Protein AF-A0A2A5M2Z2-F1 (afdb_monomer_lite)

Sequence (232 aa):
EKDISSLINLPQSSTRGNENVYYQKLNLALPNLLLEHFAKNTTNLIKLEFQGCSEQGLCYNPQTWYFDLISKKDTFEISKPYKAQKTDKKTKIESEESSIANFLATDNFFWILLSFFGYGLLLSLTPCILPMIPILSSLIIAKSNAKFSKKHSFFLSFIYVFFMSLAYAIAGVIASFLGASIQGILQKPIILILFALIFIAFAFAMFGAFRFELPLRFQTFIHKKSEKGKGV

Foldseek 3Di:
DDDCPVVWDWPQFDDDPNDTHDPDDTDTDDDVVVCVVPVVDQKDKDKDKDWDADPVGDIDDIAIWIWIWGDDDSDIDIDDIDRDDPPDPDDDPDPPVVVVVVVVVDPDPVVVVVVVVVVVVVVCPDPVNVVVVVVVVCVVVVPVPDDDDPVVVVVVVVVVVVVVVVVVVVVVVVVVVVPPCVVVVCPPPVNVVVVVVVVVVVVCVVVVVDDPPPPVVVVCVVVVVVVVVDDD

Secondary structure (DSSP, 8-state):
----GGGS-PPPPEEETTEEE--S-------HHHHHHH--SS-EEEEEEE--B-TTS-BPPPEEEEEEEEEETTEEEEPPPB------SS-----HHHHHHHHHTSS-HHHHHHHHHHHHHHHHTSTTTTTHHHHHHHHHHHTTTS---HHHHHHHHHHHHHHHHHHHHHHHHHHHHH-THHHHHHTSHHHHHHHHHHHHHHHHHHTTSS--PPPHHHHHHHHHHHHTT---

Structure (mmCIF, N/CA/C/O backbone):
data_AF-A0A2A5M2Z2-F1
#
_entry.id   AF-A0A2A5M2Z2-F1
#
loop_
_atom_site.group_PDB
_atom_site.id
_atom_site.type_symbol
_atom_site.label_atom_id
_atom_site.label_alt_id
_atom_site.label_comp_id
_atom_site.label_asym_id
_atom_site.label_entity_id
_atom_site.label_seq_id
_atom_site.pdbx_PDB_ins_code
_atom_site.Cartn_x
_atom_site.Cartn_y
_atom_site.Cartn_z
_atom_site.occupancy
_atom_site.B_iso_or_equiv
_atom_site.auth_seq_id
_atom_site.auth_comp_id
_atom_site.auth_asym_id
_atom_site.auth_atom_id
_atom_site.pdbx_PDB_model_num
ATOM 1 N N . GLU A 1 1 ? 16.572 17.134 -30.097 1.00 57.19 1 GLU A N 1
ATOM 2 C CA . GLU A 1 1 ? 16.075 15.905 -30.753 1.00 57.19 1 GLU A CA 1
ATOM 3 C C . GLU A 1 1 ? 15.478 16.303 -32.098 1.00 57.19 1 GLU A C 1
ATOM 5 O O . GLU A 1 1 ? 14.870 17.364 -32.164 1.00 57.19 1 GLU A O 1
ATOM 10 N N . LYS A 1 2 ? 15.722 15.552 -33.175 1.00 62.81 2 LYS A N 1
ATOM 11 C CA . LYS A 1 2 ? 15.041 15.782 -34.459 1.00 62.81 2 LYS A CA 1
ATOM 12 C C . LYS A 1 2 ? 13.965 14.716 -34.589 1.00 62.81 2 LYS A C 1
ATOM 14 O O . LYS A 1 2 ? 14.292 13.538 -34.490 1.00 62.81 2 LYS A O 1
ATOM 19 N N . ASP A 1 3 ? 12.717 15.135 -34.750 1.00 63.41 3 ASP A N 1
ATOM 20 C CA . ASP A 1 3 ? 11.606 14.213 -34.950 1.00 63.41 3 ASP A CA 1
ATOM 21 C C . ASP A 1 3 ? 11.617 13.713 -36.401 1.00 63.41 3 ASP A C 1
ATOM 23 O O . ASP A 1 3 ? 11.629 14.506 -37.343 1.00 63.41 3 ASP A O 1
ATOM 27 N N . ILE A 1 4 ? 11.685 12.394 -36.568 1.00 65.88 4 ILE A N 1
ATOM 28 C CA . ILE A 1 4 ? 11.753 11.702 -37.865 1.00 65.88 4 ILE A CA 1
ATOM 29 C C . ILE A 1 4 ? 10.435 10.939 -38.110 1.00 65.88 4 ILE A C 1
ATOM 31 O O . ILE A 1 4 ? 10.274 10.292 -39.138 1.00 65.88 4 ILE A O 1
ATOM 35 N N . SER A 1 5 ? 9.452 11.040 -37.204 1.00 65.56 5 SER A N 1
ATOM 36 C CA . SER A 1 5 ? 8.202 10.264 -37.249 1.00 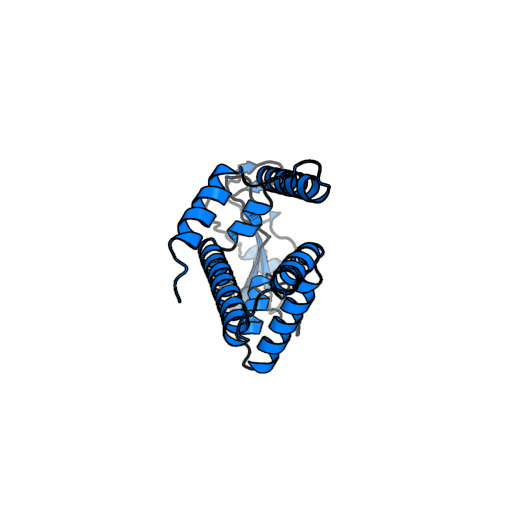65.56 5 SER A CA 1
ATOM 37 C C . SER A 1 5 ? 7.406 10.473 -38.541 1.00 65.56 5 SER A C 1
ATOM 39 O O . SER A 1 5 ? 6.786 9.540 -39.036 1.00 65.56 5 SER A O 1
ATOM 41 N N . SER A 1 6 ? 7.464 11.671 -39.132 1.00 60.53 6 SER A N 1
ATOM 42 C CA . SER A 1 6 ? 6.788 12.006 -40.395 1.00 60.53 6 SER A CA 1
ATOM 43 C C . SER A 1 6 ? 7.481 11.467 -41.652 1.00 60.53 6 SER A C 1
ATOM 45 O O . SER A 1 6 ? 6.894 11.487 -42.731 1.00 60.53 6 SER A O 1
ATOM 47 N N . LEU A 1 7 ? 8.725 10.997 -41.530 1.00 61.09 7 LEU A N 1
ATOM 48 C CA . LEU A 1 7 ? 9.554 10.503 -42.635 1.00 61.09 7 LEU A CA 1
ATOM 49 C C . LEU A 1 7 ? 9.621 8.968 -42.675 1.00 61.09 7 LEU A C 1
ATOM 51 O O . LEU A 1 7 ? 10.278 8.400 -43.548 1.00 61.09 7 LEU A O 1
ATOM 55 N N . ILE A 1 8 ? 8.965 8.295 -41.727 1.00 67.44 8 ILE A N 1
ATOM 56 C CA . ILE A 1 8 ? 8.955 6.838 -41.593 1.00 67.44 8 ILE A CA 1
ATOM 57 C C . ILE A 1 8 ? 7.606 6.305 -42.082 1.00 67.44 8 ILE A C 1
ATOM 59 O O . ILE A 1 8 ? 6.567 6.934 -41.907 1.00 67.44 8 ILE A O 1
ATOM 63 N N . ASN A 1 9 ? 7.614 5.133 -42.714 1.00 66.06 9 ASN A N 1
ATOM 64 C CA . ASN A 1 9 ? 6.387 4.467 -43.136 1.00 66.06 9 ASN A CA 1
ATOM 65 C C . ASN A 1 9 ? 5.773 3.739 -41.927 1.00 66.06 9 ASN A C 1
ATOM 67 O O . ASN A 1 9 ? 6.302 2.715 -41.488 1.00 66.06 9 ASN A O 1
ATOM 71 N N . LEU A 1 10 ? 4.708 4.302 -41.348 1.00 69.38 10 LEU A N 1
ATOM 72 C CA . LEU A 1 10 ? 3.962 3.667 -40.260 1.00 69.38 10 LEU A CA 1
ATOM 73 C C . LEU A 1 10 ? 2.860 2.746 -40.822 1.00 69.38 10 LEU A C 1
ATOM 75 O O . LEU A 1 10 ? 2.278 3.053 -41.865 1.00 69.38 10 LEU A O 1
ATOM 79 N N . PRO A 1 11 ? 2.558 1.614 -40.153 1.00 67.19 11 PRO A N 1
ATOM 80 C CA . PRO A 1 11 ? 1.490 0.706 -40.578 1.00 67.19 11 PRO A CA 1
ATOM 81 C C . PRO A 1 11 ? 0.109 1.381 -40.514 1.00 67.19 11 PRO A C 1
ATOM 83 O O . PRO A 1 11 ? -0.040 2.443 -39.928 1.00 67.19 11 PRO A O 1
ATOM 86 N N . GLN A 1 12 ? -0.926 0.766 -41.093 1.00 66.38 12 GLN A N 1
ATOM 87 C CA . GLN A 1 12 ? -2.293 1.314 -41.071 1.00 66.38 12 GLN A CA 1
ATOM 88 C C . GLN A 1 12 ? -2.756 1.586 -39.625 1.00 66.38 12 GLN A C 1
ATOM 90 O O . GLN A 1 12 ? -2.856 0.656 -38.819 1.00 66.38 12 GLN A O 1
ATOM 95 N N . SER A 1 13 ? -3.020 2.854 -39.298 1.00 69.25 13 SER A N 1
ATOM 96 C CA . SER A 1 13 ? -3.564 3.269 -38.004 1.00 69.25 13 SER A CA 1
ATOM 97 C C . SER A 1 13 ? -5.088 3.260 -38.018 1.00 69.25 13 SER A C 1
ATOM 99 O O . SER A 1 13 ? -5.724 3.587 -39.018 1.00 69.25 13 SER A O 1
ATOM 101 N N . SER A 1 14 ? -5.683 2.939 -36.874 1.00 65.81 14 SER A N 1
ATOM 102 C CA . SER A 1 14 ? -7.081 3.246 -36.585 1.00 65.81 14 SER A CA 1
ATOM 103 C C . SER A 1 14 ? -7.133 4.511 -35.736 1.00 65.81 14 SER A C 1
ATOM 105 O O . SER A 1 14 ? -6.478 4.593 -34.696 1.00 65.81 14 SER A O 1
ATOM 107 N N . THR A 1 15 ? -7.879 5.520 -36.172 1.00 64.69 15 THR A N 1
ATOM 108 C CA . THR A 1 15 ? -8.055 6.763 -35.414 1.00 64.69 15 THR A CA 1
ATOM 109 C C . THR A 1 15 ? -9.071 6.553 -34.299 1.00 64.69 15 THR A C 1
ATOM 111 O O . THR A 1 15 ? -10.246 6.294 -34.574 1.00 64.69 15 THR A O 1
ATOM 114 N N . ARG A 1 16 ? -8.649 6.704 -33.038 1.00 59.41 16 ARG A N 1
ATOM 115 C CA . ARG A 1 16 ? -9.551 6.701 -31.876 1.00 59.41 16 ARG A CA 1
ATOM 116 C C . ARG A 1 16 ? -9.409 8.034 -31.145 1.00 59.41 16 ARG A C 1
ATOM 118 O O . ARG A 1 16 ? -8.427 8.272 -30.454 1.00 59.41 16 ARG A O 1
ATOM 125 N N . GLY A 1 17 ? -10.384 8.924 -31.321 1.00 69.75 17 GLY A N 1
ATOM 126 C CA . GLY A 1 17 ? -10.277 10.303 -30.835 1.00 69.75 17 GLY A CA 1
ATOM 127 C C . GLY A 1 17 ? -9.285 11.111 -31.677 1.00 69.75 17 GLY A C 1
ATOM 128 O O . GLY A 1 17 ? -9.450 11.184 -32.890 1.00 69.75 17 GLY A O 1
ATOM 129 N N . ASN A 1 18 ? -8.269 11.699 -31.039 1.00 62.22 18 ASN A N 1
ATOM 130 C CA . ASN A 1 18 ? -7.242 12.522 -31.696 1.00 62.22 18 ASN A CA 1
ATOM 131 C C . ASN A 1 18 ? -5.906 11.777 -31.905 1.00 62.22 18 ASN A C 1
ATOM 133 O O . ASN A 1 18 ? -4.898 12.399 -32.234 1.00 62.22 18 ASN A O 1
ATOM 137 N N . GLU A 1 19 ? -5.887 10.459 -31.676 1.00 64.19 19 GLU A N 1
ATOM 138 C CA . GLU A 1 19 ? -4.677 9.635 -31.665 1.00 64.19 19 GLU A CA 1
ATOM 139 C C . GLU A 1 19 ? -4.761 8.485 -32.680 1.00 64.19 19 GLU A C 1
ATOM 141 O O . GLU A 1 19 ? -5.817 7.880 -32.899 1.00 64.19 19 GLU A O 1
ATOM 146 N N . ASN A 1 20 ? -3.616 8.179 -33.295 1.00 68.94 20 ASN A N 1
ATOM 147 C CA . ASN A 1 20 ? -3.447 7.074 -34.236 1.00 68.94 20 ASN A CA 1
ATOM 148 C C . ASN A 1 20 ? -3.039 5.809 -33.474 1.00 68.94 20 ASN A C 1
ATOM 150 O O . ASN A 1 20 ? -1.922 5.721 -32.965 1.00 68.94 20 ASN A O 1
ATOM 154 N N . VAL A 1 21 ? -3.938 4.825 -33.410 1.00 70.12 21 VAL A N 1
ATOM 155 C CA . VAL A 1 21 ? -3.716 3.555 -32.709 1.00 70.12 21 VAL A CA 1
ATOM 156 C C . VAL A 1 21 ? -3.286 2.480 -33.703 1.00 70.12 21 VAL A C 1
ATOM 158 O O . VAL A 1 21 ? -3.948 2.250 -34.716 1.00 70.12 21 VAL A O 1
ATOM 161 N N . TYR A 1 22 ? -2.187 1.790 -33.399 1.00 73.38 22 TYR A N 1
ATOM 162 C CA . TYR A 1 22 ? -1.641 0.710 -34.222 1.00 73.38 22 TYR A CA 1
ATOM 163 C C . TYR A 1 22 ? -1.830 -0.631 -33.504 1.00 73.38 22 TYR A C 1
ATOM 165 O O . TYR A 1 22 ? -1.236 -0.869 -32.456 1.00 73.38 22 TYR A O 1
ATOM 173 N N . TYR A 1 23 ? -2.655 -1.516 -34.068 1.00 67.31 23 TYR A N 1
ATOM 174 C CA . TYR A 1 23 ? -2.992 -2.815 -33.461 1.00 67.31 23 TYR A CA 1
ATOM 175 C C . TYR A 1 23 ? -2.039 -3.956 -33.847 1.00 67.31 23 TYR A C 1
ATOM 177 O O . TYR A 1 23 ? -2.033 -5.012 -33.216 1.00 67.31 23 TYR A O 1
ATOM 185 N N . GLN A 1 24 ? -1.248 -3.769 -34.905 1.00 66.25 24 GLN A N 1
ATOM 186 C CA . GLN A 1 24 ? -0.346 -4.792 -35.432 1.00 66.25 24 GLN A CA 1
ATOM 187 C C . GLN A 1 24 ? 1.078 -4.626 -34.894 1.00 66.25 24 GLN A C 1
ATOM 189 O O . GLN A 1 24 ? 1.448 -3.578 -34.367 1.00 66.25 24 GLN A O 1
ATOM 194 N N . LYS A 1 25 ? 1.898 -5.675 -35.050 1.00 64.44 25 LYS A N 1
ATOM 195 C CA . LYS A 1 25 ? 3.328 -5.623 -34.723 1.00 64.44 25 LYS A CA 1
ATOM 196 C C . LYS A 1 25 ? 3.983 -4.465 -35.480 1.00 64.44 25 LYS A C 1
ATOM 198 O O . LYS A 1 25 ? 3.933 -4.414 -36.707 1.00 64.44 25 LYS A O 1
ATOM 203 N N . LEU A 1 26 ? 4.593 -3.552 -34.732 1.00 68.12 26 LEU A N 1
ATOM 204 C CA . LEU A 1 26 ? 5.263 -2.383 -35.279 1.00 68.12 26 LEU A CA 1
ATOM 205 C C . LEU A 1 26 ? 6.608 -2.802 -35.890 1.00 68.12 26 LEU A C 1
ATOM 207 O O . LEU A 1 26 ? 7.587 -2.995 -35.173 1.00 68.12 26 LEU A O 1
ATOM 211 N N . ASN A 1 27 ? 6.643 -2.954 -37.214 1.00 66.56 27 ASN A N 1
ATOM 212 C CA . ASN A 1 27 ? 7.871 -3.154 -37.982 1.00 66.56 27 ASN A CA 1
ATOM 213 C C . ASN A 1 27 ? 8.242 -1.824 -38.646 1.00 66.56 27 ASN A C 1
ATOM 215 O O . ASN A 1 27 ? 7.611 -1.426 -39.622 1.00 66.56 27 ASN A O 1
ATOM 219 N N . LEU A 1 28 ? 9.243 -1.130 -38.108 1.00 69.94 28 LEU A N 1
ATOM 220 C CA . LEU A 1 28 ? 9.737 0.130 -38.664 1.00 69.94 28 LEU A CA 1
ATOM 221 C C . LEU A 1 28 ? 10.976 -0.157 -39.511 1.00 69.94 28 LEU A C 1
ATOM 223 O O . LEU A 1 28 ? 11.988 -0.626 -38.993 1.00 69.94 28 LEU A O 1
ATOM 227 N N . ALA A 1 29 ? 10.900 0.125 -40.810 1.00 69.00 29 ALA A N 1
ATOM 228 C CA . ALA A 1 29 ? 12.064 0.118 -41.687 1.00 69.00 29 ALA A CA 1
ATOM 229 C C . ALA A 1 29 ? 12.641 1.537 -41.747 1.00 69.00 29 ALA A C 1
ATOM 231 O O . ALA A 1 29 ? 11.929 2.470 -42.119 1.00 69.00 29 ALA A O 1
ATOM 232 N N . LEU A 1 30 ? 13.915 1.706 -41.384 1.00 72.50 30 LEU A N 1
ATOM 233 C CA . LEU A 1 30 ? 14.628 2.976 -41.530 1.00 72.50 30 LEU A CA 1
ATOM 234 C C . LEU A 1 30 ? 15.504 2.937 -42.794 1.00 72.50 30 LEU A C 1
ATOM 236 O O . LEU A 1 30 ? 16.466 2.172 -42.832 1.00 72.50 30 LEU A O 1
ATOM 240 N N . PRO A 1 31 ? 15.201 3.743 -43.828 1.00 71.44 31 PRO A N 1
ATOM 241 C CA . PRO A 1 31 ? 16.052 3.885 -45.006 1.00 71.44 31 PRO A CA 1
ATOM 242 C C . PRO A 1 31 ? 17.466 4.379 -44.666 1.00 71.44 31 PRO A C 1
ATOM 244 O O . PRO A 1 31 ? 17.625 5.381 -43.965 1.00 71.44 31 PRO A O 1
ATOM 247 N N . ASN A 1 32 ? 18.489 3.754 -45.257 1.00 67.25 32 ASN A N 1
ATOM 248 C CA . ASN A 1 32 ? 19.900 4.134 -45.075 1.00 67.25 32 ASN A CA 1
ATOM 249 C C . ASN A 1 32 ? 20.180 5.603 -45.451 1.00 67.25 32 ASN A C 1
ATOM 251 O O . ASN A 1 32 ? 20.994 6.253 -44.809 1.00 67.25 32 ASN A O 1
ATOM 255 N N . LEU A 1 33 ? 19.438 6.165 -46.412 1.00 64.25 33 LEU A N 1
ATOM 256 C CA . LEU A 1 33 ? 19.545 7.571 -46.834 1.00 64.25 33 LEU A CA 1
ATOM 257 C C . LEU A 1 33 ? 19.158 8.571 -45.725 1.00 64.25 33 LEU A C 1
ATOM 259 O O . LEU A 1 33 ? 19.740 9.651 -45.623 1.00 64.25 33 LEU A O 1
ATOM 263 N N . LEU A 1 34 ? 18.181 8.221 -44.878 1.00 68.38 34 LEU A N 1
ATOM 264 C CA . LEU A 1 34 ? 17.799 9.042 -43.721 1.00 68.38 34 LEU A CA 1
ATOM 265 C C . LEU A 1 34 ? 18.856 8.931 -42.619 1.00 68.38 34 LEU A C 1
ATOM 267 O O . LEU A 1 34 ? 19.214 9.929 -41.995 1.00 68.38 34 LEU A O 1
ATOM 271 N N . LEU A 1 35 ? 19.398 7.728 -42.424 1.00 67.94 35 LEU A N 1
ATOM 272 C CA . LEU A 1 35 ? 20.498 7.490 -41.495 1.00 67.94 35 LEU A CA 1
ATOM 273 C C . LEU A 1 35 ? 21.746 8.279 -41.913 1.00 67.94 35 LEU A C 1
ATOM 275 O O . LEU A 1 35 ? 22.311 8.966 -41.081 1.00 67.94 35 LEU A O 1
ATOM 279 N N . GLU A 1 36 ? 22.124 8.322 -43.188 1.00 66.00 36 GLU A N 1
ATOM 280 C CA . GLU A 1 36 ? 23.267 9.125 -43.655 1.00 66.00 36 GLU A CA 1
ATOM 281 C C . GLU A 1 36 ? 23.081 10.640 -43.477 1.00 66.00 36 GLU A C 1
ATOM 283 O O . GLU A 1 36 ? 24.036 11.358 -43.166 1.00 66.00 36 GLU A O 1
ATOM 288 N N . HIS A 1 37 ? 21.856 11.148 -43.646 1.00 65.12 37 HIS A N 1
ATOM 289 C CA . HIS A 1 37 ? 21.578 12.576 -43.491 1.00 65.12 37 HIS A CA 1
ATOM 290 C C . HIS A 1 37 ? 21.620 13.029 -42.023 1.00 65.12 37 HIS A C 1
ATOM 292 O O . HIS A 1 37 ? 22.068 14.141 -41.724 1.00 65.12 37 HIS A O 1
ATOM 298 N N . PHE A 1 38 ? 21.165 12.176 -41.100 1.00 64.00 38 PHE A N 1
ATOM 299 C CA . PHE A 1 38 ? 21.043 12.512 -39.679 1.00 64.00 38 PHE A CA 1
ATOM 300 C C . PHE A 1 38 ? 22.178 11.956 -38.801 1.00 64.00 38 PHE A C 1
ATOM 302 O O . PHE A 1 38 ? 22.481 12.565 -37.777 1.00 64.00 38 PHE A O 1
ATOM 309 N N . ALA A 1 39 ? 22.853 10.876 -39.206 1.00 61.41 39 ALA A N 1
ATOM 310 C CA . ALA A 1 39 ? 23.860 10.145 -38.428 1.00 61.41 39 ALA A CA 1
ATOM 311 C C . ALA A 1 39 ? 25.312 10.442 -38.865 1.00 61.41 39 ALA A C 1
ATOM 313 O O . ALA A 1 39 ? 26.133 9.539 -39.012 1.00 61.41 39 ALA A O 1
ATOM 314 N N . LYS A 1 40 ? 25.654 11.722 -39.070 1.00 56.56 40 LYS A N 1
ATOM 315 C CA . LYS A 1 40 ? 27.000 12.150 -39.510 1.00 56.56 40 LYS A CA 1
ATOM 316 C C . LYS A 1 40 ? 28.100 12.086 -38.436 1.00 56.56 40 LYS A C 1
ATOM 318 O O . LYS A 1 40 ? 29.265 12.233 -38.786 1.00 56.56 40 LYS A O 1
ATOM 323 N N . ASN A 1 41 ? 27.763 11.882 -37.159 1.00 52.19 41 ASN A N 1
ATOM 324 C CA . ASN A 1 41 ? 28.732 11.797 -36.055 1.00 52.19 41 ASN A CA 1
ATOM 325 C C . ASN A 1 41 ? 28.657 10.459 -35.310 1.00 52.19 41 ASN A C 1
ATOM 327 O O . ASN A 1 41 ? 27.629 9.795 -35.303 1.00 52.19 41 ASN A O 1
ATOM 331 N N . THR A 1 42 ? 29.773 10.077 -34.694 1.00 53.44 42 THR A N 1
ATOM 332 C CA . THR A 1 42 ? 30.173 8.717 -34.289 1.00 53.44 42 THR A CA 1
ATOM 333 C C . THR A 1 42 ? 29.334 8.013 -33.216 1.00 53.44 42 THR A C 1
ATOM 335 O O . THR A 1 42 ? 29.586 6.839 -32.961 1.00 53.44 42 THR A O 1
ATOM 338 N N . THR A 1 43 ? 28.319 8.649 -32.627 1.00 52.59 43 THR A N 1
ATOM 339 C CA . THR A 1 43 ? 27.384 8.009 -31.684 1.00 52.59 43 THR A CA 1
ATOM 340 C C . THR A 1 43 ? 25.999 8.653 -31.782 1.00 52.59 43 THR A C 1
ATOM 342 O O . THR A 1 43 ? 25.779 9.754 -31.281 1.00 52.59 43 THR A O 1
ATOM 345 N N . ASN A 1 44 ? 25.041 7.984 -32.432 1.00 66.62 44 ASN A N 1
ATOM 346 C CA . ASN A 1 44 ? 23.664 8.484 -32.517 1.00 66.62 44 ASN A CA 1
ATOM 347 C C . ASN A 1 44 ? 22.713 7.577 -31.743 1.00 66.62 44 ASN A C 1
ATOM 349 O O . ASN A 1 44 ? 22.692 6.363 -31.937 1.00 66.62 44 ASN A O 1
ATOM 353 N N . LEU A 1 45 ? 21.926 8.204 -30.872 1.00 71.88 45 LEU A N 1
ATOM 354 C CA . LEU A 1 45 ? 20.904 7.574 -30.048 1.00 71.88 45 LEU A CA 1
ATOM 355 C C . LEU A 1 45 ? 19.549 7.751 -30.734 1.00 71.88 45 LEU A C 1
ATOM 357 O O . LEU A 1 45 ? 19.097 8.880 -30.932 1.00 71.88 45 LEU A O 1
ATOM 361 N N . ILE A 1 46 ? 18.888 6.647 -31.077 1.00 77.88 46 ILE A N 1
ATOM 362 C CA . ILE A 1 46 ? 17.482 6.659 -31.483 1.00 77.88 46 ILE A CA 1
ATOM 363 C C . ILE A 1 46 ? 16.638 6.539 -30.222 1.00 77.88 46 ILE A C 1
ATOM 365 O O . ILE A 1 46 ? 16.773 5.580 -29.464 1.00 77.88 46 ILE A O 1
ATOM 369 N N . LYS A 1 47 ? 15.735 7.497 -30.027 1.00 81.12 47 LYS A N 1
ATOM 370 C CA . LYS A 1 47 ? 14.743 7.494 -28.955 1.00 81.12 47 LYS A CA 1
ATOM 371 C C . LYS A 1 47 ? 13.376 7.152 -29.545 1.00 81.12 47 LYS A C 1
ATOM 373 O O . LYS A 1 47 ? 12.901 7.852 -30.432 1.00 81.12 47 LYS A O 1
ATOM 378 N N . LEU A 1 48 ? 12.758 6.088 -29.047 1.00 81.50 48 LEU A N 1
ATOM 379 C CA . LEU A 1 48 ? 11.417 5.645 -29.416 1.00 81.50 48 LEU A CA 1
ATOM 380 C C . LEU A 1 48 ? 10.481 5.862 -28.228 1.00 81.50 48 LEU A C 1
ATOM 382 O O . LEU A 1 48 ? 10.609 5.178 -27.213 1.00 81.50 48 LEU A O 1
ATOM 386 N N . GLU A 1 49 ? 9.547 6.801 -28.348 1.00 81.62 49 GLU A N 1
ATOM 387 C CA . GLU A 1 49 ? 8.483 7.005 -27.363 1.00 81.62 49 GLU A CA 1
ATOM 388 C C . GLU A 1 49 ? 7.186 6.371 -27.868 1.00 81.62 49 GLU A C 1
ATOM 390 O O . GLU A 1 49 ? 6.786 6.589 -29.010 1.00 81.62 49 GLU A O 1
ATOM 395 N N . PHE A 1 50 ? 6.533 5.562 -27.036 1.00 80.88 50 PHE A N 1
ATOM 396 C CA . PHE A 1 50 ? 5.270 4.917 -27.386 1.00 80.88 50 PHE A CA 1
ATOM 397 C C . PHE A 1 50 ? 4.345 4.810 -26.175 1.00 80.88 50 PHE A C 1
ATOM 399 O O . PHE A 1 50 ? 4.789 4.728 -25.027 1.00 80.88 50 PHE A O 1
ATOM 406 N N . GLN A 1 51 ? 3.041 4.771 -26.435 1.00 80.38 51 GLN A N 1
ATOM 407 C CA . GLN A 1 51 ? 2.012 4.609 -25.417 1.00 80.38 51 GLN A CA 1
ATOM 408 C C . GLN A 1 51 ? 1.134 3.408 -25.764 1.00 80.38 51 GLN A C 1
ATOM 410 O O . GLN A 1 51 ? 0.649 3.280 -26.885 1.00 80.38 51 GLN A O 1
ATOM 415 N N . GLY A 1 52 ? 0.956 2.500 -24.804 1.00 79.56 52 GLY A N 1
ATOM 416 C CA . GLY A 1 52 ? 0.011 1.395 -24.942 1.00 79.56 52 GLY A CA 1
ATOM 417 C C . GLY A 1 52 ? -1.377 1.834 -24.491 1.00 79.56 52 GLY A C 1
ATOM 418 O O . GLY A 1 52 ? -1.506 2.403 -23.408 1.00 79.56 52 GLY A O 1
ATOM 419 N N . CYS A 1 53 ? -2.409 1.526 -25.272 1.00 77.25 53 CYS A N 1
ATOM 420 C CA . CYS A 1 53 ? -3.801 1.724 -24.879 1.00 77.25 53 CYS A CA 1
ATOM 421 C C . CYS A 1 53 ? -4.559 0.395 -24.922 1.00 77.25 53 CYS A C 1
ATOM 423 O O . CYS A 1 53 ? -4.452 -0.368 -25.877 1.00 77.25 53 CYS A O 1
ATOM 425 N N . SER A 1 54 ? -5.310 0.111 -23.860 1.00 75.25 54 SER A N 1
ATOM 426 C CA . SER A 1 54 ? -6.233 -1.019 -23.776 1.00 75.25 54 SER A CA 1
ATOM 427 C C . SER A 1 54 ? -7.537 -0.697 -24.507 1.00 75.25 54 SER A C 1
ATOM 429 O O . SER A 1 54 ? -8.028 0.434 -24.457 1.00 75.25 54 SER A O 1
ATOM 431 N N . GLU A 1 55 ? -8.157 -1.712 -25.115 1.00 67.25 55 GLU A N 1
ATOM 432 C CA . GLU A 1 55 ? -9.449 -1.589 -25.809 1.00 67.25 55 GLU A CA 1
ATOM 433 C C . GLU A 1 55 ? -10.562 -1.026 -24.913 1.00 67.25 55 GLU A C 1
ATOM 435 O O . GLU A 1 55 ? -11.474 -0.350 -25.400 1.00 67.25 55 GLU A O 1
ATOM 440 N N . GLN A 1 56 ? -10.435 -1.236 -23.597 1.00 69.31 56 GLN A N 1
ATOM 441 C CA . GLN A 1 56 ? -11.346 -0.761 -22.550 1.00 69.31 56 GLN A CA 1
ATOM 442 C C . GLN A 1 56 ? -11.194 0.739 -22.216 1.00 69.31 56 GLN A C 1
ATOM 444 O O . GLN A 1 56 ? -11.813 1.216 -21.269 1.00 69.31 56 GLN A O 1
ATOM 449 N N . GLY A 1 57 ? -10.387 1.491 -22.976 1.00 68.81 57 GLY A N 1
ATOM 450 C CA . GLY A 1 57 ? -10.237 2.945 -22.829 1.00 68.81 57 GLY A CA 1
ATOM 451 C C . GLY A 1 57 ? -9.220 3.379 -21.771 1.00 68.81 57 GLY A C 1
ATOM 452 O O . GLY A 1 57 ? -9.246 4.520 -21.323 1.00 68.81 57 GLY A O 1
ATOM 453 N N . LEU A 1 58 ? -8.329 2.475 -21.358 1.00 73.88 58 LEU A N 1
ATOM 454 C CA . LEU A 1 58 ? -7.245 2.762 -20.419 1.00 73.88 58 LEU A CA 1
ATOM 455 C C . LEU A 1 58 ? -5.928 2.873 -21.186 1.00 73.88 58 LEU A C 1
ATOM 457 O O . LEU A 1 58 ? -5.434 1.866 -21.692 1.00 73.88 58 LEU A O 1
ATOM 461 N N . CYS A 1 59 ? -5.348 4.069 -21.254 1.00 76.94 59 CYS A N 1
ATOM 462 C CA . CYS A 1 59 ? -3.993 4.259 -21.764 1.00 76.94 59 CYS A CA 1
ATOM 463 C C . CYS A 1 59 ? -2.979 4.225 -20.617 1.00 76.94 59 CYS A C 1
ATOM 465 O O . CYS A 1 59 ? -3.177 4.833 -19.566 1.00 76.94 59 CYS A O 1
ATOM 467 N N . TYR A 1 60 ? -1.897 3.478 -20.816 1.00 77.44 60 TYR A N 1
ATOM 468 C CA . TYR A 1 60 ? -0.801 3.351 -19.863 1.00 77.44 60 TYR A CA 1
ATOM 469 C C . TYR A 1 60 ? 0.134 4.563 -19.945 1.00 77.44 60 TYR A C 1
ATOM 471 O O . TYR A 1 60 ? 0.065 5.362 -20.878 1.00 77.44 60 TYR A O 1
ATOM 479 N N . ASN A 1 61 ? 1.034 4.695 -18.971 1.00 79.44 61 ASN A N 1
ATOM 480 C CA . ASN A 1 61 ? 2.034 5.757 -18.974 1.00 79.44 61 ASN A CA 1
ATOM 481 C C . ASN A 1 61 ? 3.026 5.570 -20.145 1.00 79.44 61 ASN A C 1
ATOM 483 O O . ASN A 1 61 ? 3.484 4.435 -20.353 1.00 79.44 61 ASN A O 1
ATOM 487 N N . PRO A 1 62 ? 3.390 6.639 -20.880 1.00 80.12 62 PRO A N 1
ATOM 488 C CA . PRO A 1 62 ? 4.293 6.554 -22.025 1.00 80.12 62 PRO A CA 1
ATOM 489 C C . PRO A 1 62 ? 5.626 5.899 -21.649 1.00 80.12 62 PRO A C 1
ATOM 491 O O . PRO A 1 62 ? 6.154 6.082 -20.548 1.00 80.12 62 PRO A O 1
ATOM 494 N N . GLN A 1 63 ? 6.148 5.092 -22.568 1.00 80.06 63 GLN A N 1
ATOM 495 C CA . GLN A 1 63 ? 7.400 4.357 -22.434 1.00 80.06 63 GLN A CA 1
ATOM 496 C C . GLN A 1 63 ? 8.414 4.891 -23.440 1.00 80.06 63 GLN A C 1
ATOM 498 O O . GLN A 1 63 ? 8.066 5.174 -24.582 1.00 80.06 63 GLN A O 1
ATOM 503 N N . THR A 1 64 ? 9.676 4.988 -23.023 1.00 82.62 64 THR A N 1
ATOM 504 C CA . THR A 1 64 ? 10.777 5.460 -23.868 1.00 82.62 64 THR A CA 1
ATOM 505 C C . THR A 1 64 ? 11.859 4.390 -23.977 1.00 82.62 64 THR A C 1
ATOM 507 O O . THR A 1 64 ? 12.369 3.889 -22.970 1.00 82.62 64 THR A O 1
ATOM 510 N N . TRP A 1 65 ? 12.182 3.985 -25.202 1.00 83.25 65 TRP A N 1
ATOM 511 C CA . TRP A 1 65 ? 13.246 3.030 -25.514 1.00 83.25 65 TRP A CA 1
ATOM 512 C C . TRP A 1 65 ? 14.363 3.723 -26.280 1.00 83.25 65 TRP A C 1
ATOM 514 O O . TRP A 1 65 ? 14.115 4.628 -27.074 1.00 83.25 65 TRP A O 1
ATOM 524 N N . TYR A 1 66 ? 15.590 3.284 -26.034 1.00 82.50 66 TYR A N 1
ATOM 525 C CA . TYR A 1 66 ? 16.793 3.807 -26.659 1.00 82.50 66 TYR A CA 1
ATOM 526 C C . TYR A 1 66 ? 17.459 2.704 -27.475 1.00 82.50 66 TYR A C 1
ATOM 528 O O . TYR A 1 66 ? 17.489 1.542 -27.057 1.00 82.50 66 TYR A O 1
ATOM 536 N N . PHE A 1 67 ? 17.981 3.084 -28.636 1.00 82.88 67 PHE A N 1
ATOM 537 C CA . PHE A 1 67 ? 18.778 2.228 -29.502 1.00 82.88 67 PHE A CA 1
ATOM 538 C C . PHE A 1 67 ? 20.040 2.980 -29.908 1.00 82.88 67 PHE A C 1
ATOM 540 O O . PHE A 1 67 ? 19.972 4.154 -30.281 1.00 82.88 67 PHE A O 1
ATOM 547 N N . ASP A 1 68 ? 21.174 2.294 -29.876 1.00 81.00 68 ASP A N 1
ATOM 548 C CA . ASP A 1 68 ? 22.434 2.842 -30.360 1.00 81.00 68 ASP A CA 1
ATOM 549 C C . ASP A 1 68 ? 22.605 2.493 -31.833 1.00 81.00 68 ASP A C 1
ATOM 551 O O . ASP A 1 68 ? 22.410 1.344 -32.244 1.00 81.00 68 ASP A O 1
ATOM 555 N N . LEU A 1 69 ? 22.994 3.492 -32.622 1.00 76.69 69 LEU A N 1
ATOM 556 C CA . LEU A 1 69 ? 23.395 3.320 -34.010 1.00 76.69 69 LEU A CA 1
ATOM 557 C C . LEU A 1 69 ? 24.910 3.186 -34.102 1.00 76.69 69 LEU A C 1
ATOM 559 O O . LEU A 1 69 ? 25.645 4.131 -33.804 1.00 76.69 69 LEU A O 1
ATOM 563 N N . ILE A 1 70 ? 25.367 2.030 -34.577 1.00 72.94 70 ILE A N 1
ATOM 564 C CA . ILE A 1 70 ? 26.778 1.758 -34.842 1.00 72.94 70 ILE A CA 1
ATOM 565 C C . ILE A 1 70 ? 26.968 1.765 -36.360 1.00 72.94 70 ILE A C 1
ATOM 567 O O . ILE A 1 70 ? 26.424 0.925 -37.074 1.00 72.94 70 ILE A O 1
ATOM 571 N N . SER A 1 71 ? 27.733 2.732 -36.868 1.00 68.56 71 SER A N 1
ATOM 572 C CA . SER A 1 71 ? 28.084 2.790 -38.291 1.00 68.56 71 SER A CA 1
ATOM 573 C C . SER A 1 71 ? 29.349 1.974 -38.550 1.00 68.56 71 SER A C 1
ATOM 575 O O . SER A 1 71 ? 30.395 2.225 -37.945 1.00 68.56 71 SER A O 1
ATOM 577 N N . LYS A 1 72 ? 29.270 0.995 -39.456 1.00 63.41 72 LYS A N 1
ATOM 578 C CA . LYS A 1 72 ? 30.400 0.156 -39.865 1.00 63.41 72 LYS A CA 1
ATOM 579 C C . LYS A 1 72 ? 30.401 0.040 -41.389 1.00 63.41 72 LYS A C 1
ATOM 581 O O . LYS A 1 72 ? 29.566 -0.664 -41.941 1.00 63.41 72 LYS A O 1
ATOM 586 N N . LYS A 1 73 ? 31.329 0.752 -42.052 1.00 57.47 73 LYS A N 1
ATOM 587 C CA . LYS A 1 73 ? 31.603 0.733 -43.512 1.00 57.47 73 LYS A CA 1
ATOM 588 C C . LYS A 1 73 ? 30.366 0.398 -44.371 1.00 57.47 73 LYS A C 1
ATOM 590 O O . LYS A 1 73 ? 30.172 -0.760 -44.725 1.00 57.47 73 LYS A O 1
ATOM 595 N N . ASP A 1 74 ? 29.570 1.418 -44.695 1.00 62.97 74 ASP A N 1
ATOM 596 C CA . ASP A 1 74 ? 28.373 1.346 -45.564 1.00 62.97 74 ASP A CA 1
ATOM 597 C C . ASP A 1 74 ? 27.163 0.570 -45.008 1.00 62.97 74 ASP A C 1
ATOM 599 O O . ASP A 1 74 ? 26.114 0.490 -45.646 1.00 62.97 74 ASP A O 1
ATOM 603 N N . THR A 1 75 ? 27.265 0.038 -43.786 1.00 63.88 75 THR A N 1
ATOM 604 C CA . THR A 1 75 ? 26.159 -0.629 -43.087 1.00 63.88 75 THR A CA 1
ATOM 605 C C . THR A 1 75 ? 25.932 -0.016 -41.703 1.00 63.88 75 THR A C 1
ATOM 607 O O . THR A 1 75 ? 26.879 0.335 -40.993 1.00 63.88 75 THR A O 1
ATOM 610 N N . PHE A 1 76 ? 24.663 0.154 -41.326 1.00 69.81 76 PHE A N 1
ATOM 611 C CA . PHE A 1 76 ? 24.251 0.630 -40.004 1.00 69.81 76 PHE A CA 1
ATOM 612 C C . PHE A 1 76 ? 23.694 -0.550 -39.204 1.00 69.81 76 PHE A C 1
ATOM 614 O O . PHE A 1 76 ? 22.732 -1.186 -39.630 1.00 69.81 76 PHE A O 1
ATOM 621 N N . GLU A 1 77 ? 24.287 -0.836 -38.047 1.00 71.19 77 GLU A N 1
ATOM 622 C CA . GLU A 1 77 ? 23.786 -1.838 -37.103 1.00 71.19 77 GLU A CA 1
ATOM 623 C C . GLU A 1 77 ? 23.076 -1.137 -35.935 1.00 71.19 77 GLU A C 1
ATOM 625 O O . GLU A 1 77 ? 23.575 -0.150 -35.388 1.00 71.19 77 GLU A O 1
ATOM 630 N N . ILE A 1 78 ? 21.899 -1.647 -35.562 1.00 75.25 78 ILE A N 1
ATOM 631 C CA . ILE A 1 78 ? 21.080 -1.137 -34.452 1.00 75.25 78 ILE A CA 1
ATOM 632 C C . ILE A 1 78 ? 21.255 -2.077 -33.254 1.00 75.25 78 ILE A C 1
ATOM 634 O O . ILE A 1 78 ? 21.091 -3.293 -33.389 1.00 75.25 78 ILE A O 1
ATOM 638 N N . SER A 1 79 ? 21.581 -1.533 -32.079 1.00 75.69 79 SER A 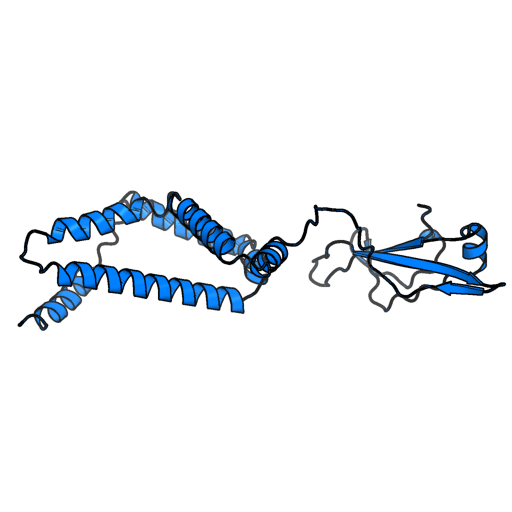N 1
ATOM 639 C CA . SER A 1 79 ? 21.707 -2.321 -30.845 1.00 75.69 79 SER A CA 1
ATOM 640 C C . SER A 1 79 ? 20.346 -2.808 -30.311 1.00 75.69 79 SER A C 1
ATOM 642 O O . SER A 1 79 ? 19.278 -2.373 -30.746 1.00 75.69 79 SER A O 1
ATOM 644 N N . LYS A 1 80 ? 20.356 -3.758 -29.362 1.00 76.50 80 LYS A N 1
ATOM 645 C CA . LYS A 1 80 ? 19.123 -4.214 -28.692 1.00 76.50 80 LYS A CA 1
ATOM 646 C C . LYS A 1 80 ? 18.478 -3.045 -27.928 1.00 76.50 80 LYS A C 1
ATOM 648 O O . LYS A 1 80 ? 19.215 -2.283 -27.304 1.00 76.50 80 LYS A O 1
ATOM 653 N N . PRO A 1 81 ? 17.134 -2.938 -27.903 1.00 77.88 81 PRO A N 1
ATOM 654 C CA . PRO A 1 81 ? 16.457 -1.879 -27.162 1.00 77.88 81 PRO A CA 1
ATOM 655 C C . PRO A 1 81 ? 16.848 -1.926 -25.689 1.00 77.88 81 PRO A C 1
ATOM 657 O O . PRO A 1 81 ? 16.732 -2.973 -25.046 1.00 77.88 81 PRO A O 1
ATOM 660 N N . TYR A 1 82 ? 17.238 -0.781 -25.139 1.00 77.62 82 TYR A N 1
ATOM 661 C CA . TYR A 1 82 ? 17.419 -0.616 -23.703 1.00 77.62 82 TYR A CA 1
ATOM 662 C C . TYR A 1 82 ? 16.590 0.568 -23.200 1.00 77.62 82 TYR A C 1
ATOM 664 O O . TYR A 1 82 ? 16.353 1.551 -23.901 1.00 77.62 82 TYR A O 1
ATOM 672 N N . LYS A 1 83 ? 16.102 0.477 -21.962 1.00 72.44 83 LYS A N 1
ATOM 673 C CA . LYS A 1 83 ? 15.551 1.645 -21.265 1.00 72.44 83 LYS A CA 1
ATOM 674 C C . LYS A 1 83 ? 16.734 2.400 -20.676 1.00 72.44 83 LYS A C 1
ATOM 676 O O . LYS A 1 83 ? 17.552 1.767 -20.009 1.00 72.44 83 LYS A O 1
ATOM 681 N N . ALA A 1 84 ? 16.843 3.711 -20.904 1.00 58.22 84 ALA A N 1
ATOM 682 C CA . ALA A 1 84 ? 17.926 4.493 -20.318 1.00 58.22 84 ALA A CA 1
ATOM 683 C C . ALA A 1 84 ? 17.882 4.360 -18.792 1.00 58.22 84 ALA A C 1
ATOM 685 O O . ALA A 1 84 ? 17.007 4.911 -18.122 1.00 58.22 84 ALA A O 1
ATOM 686 N N . GLN A 1 85 ? 18.833 3.613 -18.236 1.00 48.31 85 GLN A N 1
ATOM 687 C CA . GLN A 1 85 ? 19.150 3.697 -16.824 1.00 48.31 85 GLN A CA 1
ATOM 688 C C . GLN A 1 85 ? 19.919 5.000 -16.649 1.00 48.31 85 GLN A C 1
ATOM 690 O O . GLN A 1 85 ? 21.094 5.092 -16.994 1.00 48.31 85 GLN A O 1
ATOM 695 N N . LYS A 1 86 ? 19.238 6.035 -16.148 1.00 38.22 86 LYS A N 1
ATOM 696 C CA . LYS A 1 86 ? 19.938 7.178 -15.570 1.00 38.22 86 LYS A CA 1
ATOM 697 C C . LYS A 1 86 ? 20.800 6.647 -14.429 1.00 38.22 86 LYS A C 1
ATOM 699 O O . LYS A 1 86 ? 20.277 6.297 -13.372 1.00 38.22 86 LYS A O 1
ATOM 704 N N . THR A 1 87 ? 22.110 6.605 -14.636 1.00 40.97 87 THR A N 1
ATOM 705 C CA . THR A 1 87 ? 23.082 6.583 -13.544 1.00 40.97 87 THR A CA 1
ATOM 706 C C . THR A 1 87 ? 23.080 7.971 -12.910 1.00 40.97 87 THR A C 1
ATOM 708 O O . THR A 1 87 ? 24.003 8.749 -13.091 1.00 40.97 87 THR A O 1
ATOM 711 N N . ASP A 1 88 ? 22.002 8.292 -12.198 1.00 31.88 88 ASP A N 1
ATOM 712 C CA . ASP A 1 88 ? 21.903 9.468 -11.347 1.00 31.88 88 ASP A CA 1
ATOM 713 C C . ASP A 1 88 ? 21.466 9.012 -9.957 1.00 31.88 88 ASP A C 1
ATOM 715 O O . ASP A 1 88 ? 20.423 8.381 -9.760 1.00 31.88 88 ASP A O 1
ATOM 719 N N . LYS A 1 89 ? 22.312 9.337 -8.977 1.00 41.38 89 LYS A N 1
ATOM 720 C CA . LYS A 1 89 ? 21.993 9.345 -7.550 1.00 41.38 89 LYS A CA 1
ATOM 721 C C . LYS A 1 89 ? 20.575 9.886 -7.333 1.00 41.38 89 LYS A C 1
ATOM 723 O O . LYS A 1 89 ? 20.296 11.015 -7.709 1.00 41.38 89 LYS A O 1
ATOM 728 N N . LYS A 1 90 ? 19.749 9.089 -6.642 1.00 42.75 90 LYS A N 1
ATOM 729 C CA . LYS A 1 90 ? 18.504 9.466 -5.948 1.00 42.75 90 LYS A CA 1
ATOM 730 C C . LYS A 1 90 ? 17.639 10.494 -6.688 1.00 42.75 90 LYS A C 1
ATOM 732 O O . LYS A 1 90 ? 17.781 11.688 -6.468 1.00 42.75 90 LYS A O 1
ATOM 737 N N . THR A 1 91 ? 16.667 10.014 -7.456 1.00 38.00 91 THR A N 1
ATOM 738 C CA . THR A 1 91 ? 15.225 10.301 -7.281 1.00 38.00 91 THR A CA 1
ATOM 739 C C . THR A 1 91 ? 14.504 9.511 -8.370 1.00 38.00 91 THR A C 1
ATOM 741 O O . THR A 1 91 ? 14.291 9.979 -9.485 1.00 38.00 91 THR A O 1
ATOM 744 N N . LYS A 1 92 ? 14.208 8.248 -8.063 1.00 36.41 92 LYS A N 1
ATOM 745 C CA . LYS A 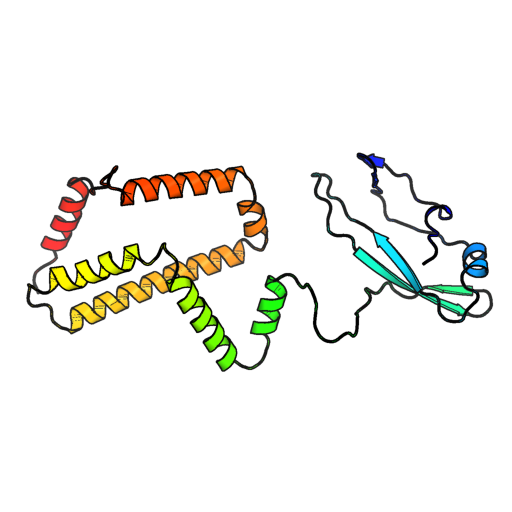1 92 ? 13.341 7.395 -8.870 1.00 36.41 92 LYS A CA 1
ATOM 746 C C . LYS A 1 92 ? 11.937 7.647 -8.331 1.00 36.41 92 LYS A C 1
ATOM 748 O O . LYS A 1 92 ? 11.682 7.337 -7.171 1.00 36.41 92 LYS A O 1
ATOM 753 N N . ILE A 1 93 ? 11.045 8.219 -9.138 1.00 48.66 93 ILE A N 1
ATOM 754 C CA . ILE A 1 93 ? 9.609 8.020 -8.914 1.00 48.66 93 ILE A CA 1
ATOM 755 C C . ILE A 1 93 ? 9.344 6.568 -9.321 1.00 48.66 93 ILE A C 1
ATOM 757 O O . ILE A 1 93 ? 8.977 6.250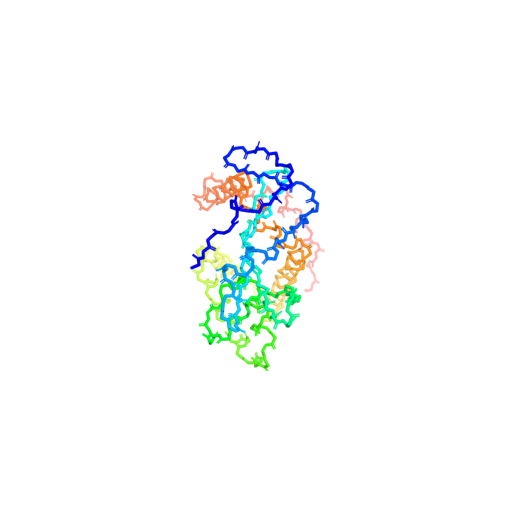 -10.447 1.00 48.66 93 ILE A O 1
ATOM 761 N N . GLU A 1 94 ? 9.735 5.674 -8.418 1.00 42.81 94 GLU A N 1
ATOM 762 C CA . GLU A 1 94 ? 9.298 4.292 -8.354 1.00 42.81 94 GLU A CA 1
ATOM 763 C C . GLU A 1 94 ? 7.896 4.313 -7.751 1.00 42.81 94 GLU A C 1
ATOM 765 O O . GLU A 1 94 ? 7.624 5.116 -6.858 1.00 42.81 94 GLU A O 1
ATOM 770 N N . SER A 1 95 ? 7.012 3.434 -8.220 1.00 51.66 95 SER A N 1
ATOM 771 C CA . SER A 1 95 ? 5.787 3.080 -7.499 1.00 51.66 95 SER A CA 1
ATOM 772 C C . SER A 1 95 ? 6.083 2.978 -5.999 1.00 51.66 95 SER A C 1
ATOM 774 O O . SER A 1 95 ? 7.064 2.336 -5.611 1.00 51.66 95 SER A O 1
ATOM 776 N N . GLU A 1 96 ? 5.275 3.619 -5.152 1.00 56.88 96 GLU A N 1
ATOM 777 C CA . GLU A 1 96 ? 5.514 3.653 -3.699 1.00 56.88 96 GLU A CA 1
ATOM 778 C C . GLU A 1 96 ? 5.703 2.234 -3.129 1.00 56.88 96 GLU A C 1
ATOM 780 O O . GLU A 1 96 ? 6.577 2.001 -2.297 1.00 56.88 96 GLU A O 1
ATOM 785 N N . GLU A 1 97 ? 5.004 1.254 -3.709 1.00 60.09 97 GLU A N 1
ATOM 786 C CA . GLU A 1 97 ? 5.122 -0.182 -3.427 1.00 60.09 97 GLU A CA 1
ATOM 787 C C . GLU A 1 97 ? 6.534 -0.752 -3.657 1.00 60.09 97 GLU A C 1
ATOM 789 O O . GLU A 1 97 ? 7.047 -1.502 -2.827 1.00 60.09 97 GLU A O 1
ATOM 794 N N . SER A 1 98 ? 7.209 -0.372 -4.746 1.00 58.34 98 SER A N 1
ATOM 795 C CA . SER A 1 98 ? 8.584 -0.818 -5.034 1.00 58.34 98 SER A CA 1
ATOM 796 C C . SER A 1 98 ? 9.629 -0.154 -4.136 1.00 58.34 98 SER A C 1
ATOM 798 O O . SER A 1 98 ? 10.634 -0.777 -3.804 1.00 58.34 98 SER A O 1
ATOM 800 N N . SER A 1 99 ? 9.372 1.077 -3.683 1.00 63.09 99 SER A N 1
ATOM 801 C CA . SER A 1 99 ? 10.233 1.747 -2.704 1.00 63.09 99 SER A CA 1
ATOM 802 C C . SER A 1 99 ? 10.166 1.023 -1.358 1.00 63.09 99 SER A C 1
ATOM 804 O O . SER A 1 99 ? 11.200 0.698 -0.777 1.00 63.09 99 SER A O 1
ATOM 806 N N . ILE A 1 100 ? 8.960 0.651 -0.913 1.00 65.62 100 ILE A N 1
ATOM 807 C CA . ILE A 1 100 ? 8.744 -0.115 0.323 1.00 65.62 100 ILE A CA 1
ATOM 808 C C . ILE A 1 100 ? 9.419 -1.493 0.237 1.00 65.62 100 ILE A C 1
ATOM 810 O O . ILE A 1 100 ? 10.112 -1.888 1.174 1.00 65.62 100 ILE A O 1
ATOM 814 N N . ALA A 1 101 ? 9.304 -2.191 -0.900 1.00 68.50 101 ALA A N 1
ATOM 815 C CA . ALA A 1 101 ? 9.980 -3.472 -1.126 1.00 68.50 101 ALA A CA 1
ATOM 816 C C . ALA A 1 101 ? 11.517 -3.356 -1.070 1.00 68.50 101 ALA A C 1
ATOM 818 O O . ALA A 1 101 ? 12.174 -4.205 -0.469 1.00 68.50 101 ALA A O 1
ATOM 819 N N . ASN A 1 102 ? 12.094 -2.281 -1.619 1.00 68.25 102 ASN A N 1
ATOM 820 C CA . ASN A 1 102 ? 13.533 -2.005 -1.540 1.00 68.25 102 ASN A CA 1
ATOM 821 C C . ASN A 1 102 ? 13.986 -1.617 -0.114 1.00 68.25 102 ASN A C 1
ATOM 823 O O . ASN A 1 102 ? 15.077 -1.998 0.313 1.00 68.25 102 ASN A O 1
ATOM 827 N N . PHE A 1 103 ? 13.145 -0.913 0.653 1.00 68.06 103 PHE A N 1
ATOM 828 C CA . PHE A 1 103 ? 13.390 -0.622 2.073 1.00 68.06 103 PHE A CA 1
ATOM 829 C C . PHE A 1 103 ? 13.344 -1.887 2.945 1.00 68.06 103 PHE A C 1
ATOM 831 O O . PHE A 1 103 ? 14.157 -2.021 3.856 1.00 68.06 103 PHE A O 1
ATOM 838 N N . LEU A 1 104 ? 12.445 -2.828 2.643 1.00 67.56 104 LEU A N 1
ATOM 839 C CA . LEU A 1 104 ? 12.366 -4.146 3.290 1.00 67.56 104 LEU A CA 1
ATOM 840 C C . LEU A 1 104 ? 13.536 -5.067 2.907 1.00 67.56 104 LEU A C 1
ATOM 842 O O . LEU A 1 104 ? 13.934 -5.904 3.710 1.00 67.56 104 LEU A O 1
ATOM 846 N N . ALA A 1 105 ? 14.094 -4.907 1.703 1.00 66.44 105 ALA A N 1
ATOM 847 C CA . ALA A 1 105 ? 15.252 -5.660 1.217 1.00 66.44 105 ALA A CA 1
ATOM 848 C C . ALA A 1 105 ? 16.608 -5.116 1.717 1.00 66.44 105 ALA A C 1
ATOM 850 O O . ALA A 1 105 ? 17.648 -5.698 1.416 1.00 66.44 105 ALA A O 1
ATOM 851 N N . THR A 1 106 ? 16.621 -4.001 2.457 1.00 66.00 106 THR A N 1
ATOM 852 C CA . THR A 1 106 ? 17.847 -3.417 3.024 1.00 66.00 106 THR A CA 1
ATOM 853 C C . THR A 1 106 ? 18.160 -4.038 4.395 1.00 66.00 106 THR A C 1
ATOM 855 O O . THR A 1 106 ? 17.299 -4.090 5.265 1.00 66.00 106 THR A O 1
ATOM 858 N N . ASP A 1 107 ? 19.413 -4.448 4.615 1.00 63.62 107 ASP A N 1
ATOM 859 C CA . ASP A 1 107 ? 19.899 -5.315 5.715 1.00 63.62 107 ASP A CA 1
ATOM 860 C C . ASP A 1 107 ? 19.690 -4.839 7.174 1.00 63.62 107 ASP A C 1
ATOM 862 O O . ASP A 1 107 ? 20.036 -5.551 8.118 1.00 63.62 107 ASP A O 1
ATOM 866 N N . ASN A 1 108 ? 19.146 -3.644 7.426 1.00 77.19 108 ASN A N 1
ATOM 867 C CA . ASN A 1 108 ? 19.099 -3.091 8.783 1.00 77.19 108 ASN A CA 1
ATOM 868 C C . ASN A 1 108 ? 17.735 -3.289 9.465 1.00 77.19 108 ASN A C 1
ATOM 870 O O . ASN A 1 108 ? 16.929 -2.360 9.577 1.00 77.19 108 ASN A O 1
ATOM 874 N N . PHE A 1 109 ? 17.508 -4.505 9.974 1.00 82.25 109 PHE A N 1
ATOM 875 C CA . PHE A 1 109 ? 16.305 -4.920 10.716 1.00 82.25 109 PHE A CA 1
ATOM 876 C C . PHE A 1 109 ? 15.879 -3.929 11.815 1.00 82.25 109 PHE A C 1
ATOM 878 O O . PHE A 1 109 ? 14.688 -3.689 12.016 1.00 82.25 109 PHE A O 1
ATOM 885 N N . PHE A 1 110 ? 16.842 -3.301 12.499 1.00 85.00 110 PHE A N 1
ATOM 886 C CA . PHE A 1 110 ? 16.564 -2.332 13.561 1.00 85.00 110 PHE A CA 1
ATOM 887 C C . PHE A 1 110 ? 15.877 -1.061 13.036 1.00 85.00 110 PHE A C 1
ATOM 889 O O . PHE A 1 110 ? 14.948 -0.547 13.658 1.00 85.00 110 PHE A O 1
ATOM 896 N N . TRP A 1 111 ? 16.290 -0.577 11.862 1.00 82.62 111 TRP A N 1
ATOM 897 C CA . TRP A 1 111 ? 15.702 0.603 11.222 1.00 82.62 111 TRP A CA 1
ATOM 898 C C . TRP A 1 111 ? 14.293 0.332 10.690 1.00 82.62 111 TRP A C 1
ATOM 900 O O . TRP A 1 111 ? 13.414 1.189 10.788 1.00 82.62 111 TRP A O 1
ATOM 910 N N . ILE A 1 112 ? 14.061 -0.881 10.186 1.00 83.50 112 ILE A N 1
ATOM 911 C CA . ILE A 1 112 ? 12.740 -1.344 9.754 1.00 83.50 112 ILE A CA 1
ATOM 912 C C . ILE A 1 112 ? 11.792 -1.386 10.955 1.00 83.50 112 ILE A C 1
ATOM 914 O O . ILE A 1 112 ? 10.729 -0.770 10.918 1.00 83.50 112 ILE A O 1
ATOM 918 N N . LEU A 1 113 ? 12.202 -2.017 12.059 1.00 85.31 113 LEU A N 1
ATOM 919 C CA . LEU A 1 113 ? 11.383 -2.102 13.269 1.00 85.31 113 LEU A CA 1
ATOM 920 C C . LEU A 1 113 ? 11.020 -0.715 13.823 1.00 85.31 113 LEU A C 1
ATOM 922 O O . LEU A 1 113 ? 9.867 -0.478 14.185 1.00 85.31 113 LEU A O 1
ATOM 926 N N . LEU A 1 114 ? 11.979 0.218 13.832 1.00 86.69 114 LEU A N 1
ATOM 927 C CA . LEU A 1 114 ? 11.750 1.591 14.281 1.00 86.69 114 LEU A CA 1
ATOM 928 C C . LEU A 1 114 ? 10.761 2.342 13.376 1.00 86.69 114 LEU A C 1
ATOM 930 O O . LEU A 1 114 ? 9.896 3.061 13.875 1.00 86.69 114 LEU A O 1
ATOM 934 N N . SER A 1 115 ? 10.854 2.156 12.057 1.00 85.31 115 SER A N 1
ATOM 935 C CA . SER A 1 115 ? 9.941 2.783 11.097 1.00 85.31 115 SER A CA 1
ATOM 936 C C . SER A 1 115 ? 8.515 2.245 11.235 1.00 85.31 115 SER A C 1
ATOM 938 O O . SER A 1 115 ? 7.580 3.033 11.377 1.00 85.31 115 SER A O 1
ATOM 940 N N . PHE A 1 116 ? 8.339 0.921 11.298 1.00 84.94 116 PHE A N 1
ATOM 941 C CA . PHE A 1 116 ? 7.027 0.298 11.514 1.00 84.94 116 PHE A CA 1
ATOM 942 C C . PHE A 1 116 ? 6.401 0.720 12.848 1.00 84.94 116 PHE A C 1
ATOM 944 O O . PHE A 1 116 ? 5.203 1.000 12.908 1.00 84.94 116 PHE A O 1
ATOM 951 N N . PHE A 1 117 ? 7.208 0.825 13.907 1.00 86.44 117 PHE A N 1
ATOM 952 C CA . PHE A 1 117 ? 6.750 1.337 15.196 1.00 86.44 117 PHE A CA 1
ATOM 953 C C . PHE A 1 117 ? 6.307 2.805 15.106 1.00 86.44 117 PHE A C 1
ATOM 955 O O . PHE A 1 117 ? 5.245 3.163 15.615 1.00 86.44 117 PHE A O 1
ATOM 962 N N . GLY A 1 118 ? 7.075 3.644 14.405 1.00 90.19 118 GLY A N 1
ATOM 963 C CA . GLY A 1 118 ? 6.736 5.047 14.168 1.00 90.19 118 GLY A CA 1
ATOM 964 C C . GLY A 1 118 ? 5.432 5.221 13.387 1.00 90.19 118 GLY A C 1
ATOM 965 O O . GLY A 1 118 ? 4.569 5.992 13.804 1.00 90.19 118 GLY A O 1
ATOM 966 N N . TYR A 1 119 ? 5.244 4.460 12.305 1.00 85.00 119 TYR A N 1
ATOM 967 C CA . TYR A 1 119 ? 3.981 4.444 11.563 1.00 85.00 119 TYR A CA 1
ATOM 968 C C . TYR A 1 119 ? 2.822 3.967 12.442 1.00 85.00 119 TYR A C 1
ATOM 970 O O . TYR A 1 119 ? 1.785 4.621 12.470 1.00 85.00 119 TYR A O 1
ATOM 978 N N . GLY A 1 120 ? 2.997 2.899 13.227 1.00 84.69 120 GLY A N 1
ATOM 979 C CA . GLY A 1 120 ? 1.977 2.430 14.171 1.00 84.69 120 GLY A CA 1
ATOM 980 C C . GLY A 1 120 ? 1.546 3.505 15.177 1.00 84.69 120 GLY A C 1
ATOM 981 O O . GLY A 1 120 ? 0.351 3.680 15.421 1.00 84.69 120 GLY A O 1
ATOM 982 N N . LEU A 1 121 ? 2.500 4.283 15.702 1.00 84.94 121 LEU A N 1
ATOM 983 C CA . LEU A 1 121 ? 2.213 5.416 16.583 1.00 84.94 121 LEU A CA 1
ATOM 984 C C . LEU A 1 121 ? 1.424 6.512 15.850 1.00 84.94 121 LEU A C 1
ATOM 986 O O . LEU A 1 121 ? 0.411 6.978 16.363 1.00 84.94 121 LEU A O 1
ATOM 990 N N . LEU A 1 122 ? 1.842 6.881 14.635 1.00 84.75 122 LEU A N 1
ATOM 991 C CA . LEU A 1 122 ? 1.153 7.876 13.806 1.00 84.75 122 LEU A CA 1
ATOM 992 C C . LEU A 1 122 ? -0.292 7.464 13.493 1.00 84.75 122 LEU A C 1
ATOM 994 O O . LEU A 1 122 ? -1.206 8.281 13.601 1.00 84.75 122 LEU A O 1
ATOM 998 N N . LEU A 1 123 ? -0.510 6.189 13.160 1.00 80.50 123 LEU A N 1
ATOM 999 C CA . LEU A 1 123 ? -1.846 5.639 12.930 1.00 80.50 123 LEU A CA 1
ATOM 1000 C C . LEU A 1 123 ? -2.698 5.675 14.205 1.00 80.50 123 LEU A C 1
ATOM 1002 O O . LEU A 1 123 ? -3.907 5.886 14.121 1.00 80.50 123 LEU A O 1
ATOM 1006 N N . SER A 1 124 ? -2.097 5.530 15.387 1.00 78.31 124 SER A N 1
ATOM 1007 C CA . SER A 1 124 ? -2.823 5.631 16.657 1.00 78.31 124 SER A CA 1
ATOM 1008 C C . SER A 1 124 ? -3.322 7.046 16.966 1.00 78.31 124 SER A C 1
ATOM 1010 O O . SER A 1 124 ? -4.264 7.184 17.746 1.00 78.31 124 SER A O 1
ATOM 1012 N N . LEU A 1 125 ? -2.727 8.087 16.376 1.00 79.25 125 LEU A N 1
ATOM 1013 C CA . LEU A 1 125 ? -3.187 9.474 16.524 1.00 79.25 125 LEU A CA 1
ATOM 1014 C C . LEU A 1 125 ? -4.382 9.804 15.613 1.00 79.25 125 LEU A C 1
ATOM 1016 O O . LEU A 1 125 ? -4.872 10.934 15.615 1.00 79.25 125 LEU A O 1
ATOM 1020 N N . THR A 1 126 ? -4.881 8.841 14.836 1.00 83.12 126 THR A N 1
ATOM 1021 C CA . THR A 1 126 ? -6.029 9.078 13.961 1.00 83.12 126 THR A CA 1
ATOM 1022 C C . THR A 1 126 ? -7.333 9.232 14.759 1.00 83.12 126 THR A C 1
ATOM 1024 O O . THR A 1 126 ? -7.570 8.523 15.745 1.00 83.12 126 THR A O 1
ATOM 1027 N N . PRO A 1 127 ? -8.240 10.127 14.320 1.00 69.19 127 PRO A N 1
ATOM 1028 C CA . PRO A 1 127 ? -9.478 10.455 15.038 1.00 69.19 127 PRO A CA 1
ATOM 1029 C C . PRO A 1 127 ? -10.446 9.269 15.208 1.00 69.19 127 PRO A C 1
ATOM 1031 O O . PRO A 1 127 ? -11.398 9.363 15.976 1.00 69.19 127 PRO A O 1
ATOM 1034 N N . CYS A 1 128 ? -10.203 8.139 14.533 1.00 67.94 128 CYS A N 1
ATOM 1035 C CA . CYS A 1 128 ? -11.052 6.949 14.581 1.00 67.94 128 CYS A CA 1
ATOM 1036 C C . CYS A 1 128 ? -10.741 5.999 15.759 1.00 67.94 128 CYS A C 1
ATOM 1038 O O . CYS A 1 128 ? -11.604 5.217 16.151 1.00 67.94 128 CYS A O 1
ATOM 1040 N N . ILE A 1 129 ? -9.541 6.067 16.349 1.00 69.75 129 ILE A N 1
ATOM 1041 C CA . ILE A 1 129 ? -9.118 5.206 17.477 1.00 69.75 129 ILE A CA 1
ATOM 1042 C C . ILE A 1 129 ? -9.329 5.877 18.841 1.00 69.75 129 ILE A C 1
ATOM 1044 O O . ILE A 1 129 ? -9.615 5.201 19.832 1.00 69.75 129 ILE A O 1
ATOM 1048 N N . LEU A 1 130 ? -9.300 7.212 18.877 1.00 63.09 130 LEU A N 1
ATOM 1049 C CA . LEU A 1 130 ? -9.676 8.031 20.033 1.00 63.09 130 LEU A CA 1
ATOM 1050 C C . LEU A 1 130 ? -11.017 7.643 20.691 1.00 63.09 130 LEU A C 1
ATOM 1052 O O . LEU A 1 130 ? -11.034 7.547 21.915 1.00 63.09 130 LEU A O 1
ATOM 1056 N N . PRO A 1 131 ? -12.116 7.356 19.963 1.00 61.88 131 PRO A N 1
ATOM 1057 C CA . PRO A 1 131 ? -13.375 6.927 20.581 1.00 61.88 131 PRO A CA 1
ATOM 1058 C C . PRO A 1 131 ? -13.346 5.494 21.140 1.00 61.88 131 PRO A C 1
ATOM 1060 O O . PRO A 1 131 ? -14.190 5.149 21.965 1.00 61.88 131 PRO A O 1
ATOM 1063 N N . MET A 1 132 ? -12.373 4.659 20.755 1.00 68.19 132 MET A N 1
ATOM 1064 C CA . MET A 1 132 ? -12.272 3.276 21.236 1.00 68.19 132 MET A CA 1
ATOM 1065 C C . MET A 1 132 ? -11.520 3.154 22.575 1.00 68.19 132 MET A C 1
ATOM 1067 O O . MET A 1 132 ? -11.827 2.275 23.385 1.00 68.19 132 MET A O 1
ATOM 1071 N N . ILE A 1 133 ? -10.578 4.066 22.849 1.00 65.56 133 ILE A N 1
ATOM 1072 C CA . ILE A 1 133 ? -9.818 4.134 24.112 1.00 65.56 133 ILE A CA 1
ATOM 1073 C C . ILE A 1 133 ? -10.745 4.300 25.344 1.00 65.56 133 ILE A C 1
ATOM 1075 O O . ILE A 1 133 ? -10.581 3.547 26.312 1.00 65.56 133 ILE A O 1
ATOM 1079 N N . PRO A 1 134 ? -11.764 5.188 25.334 1.00 57.66 134 PRO A N 1
ATOM 1080 C CA . PRO A 1 134 ? -12.750 5.310 26.409 1.00 57.66 134 PRO A CA 1
ATOM 1081 C C . PRO A 1 134 ? -13.560 4.035 26.658 1.00 57.66 134 PRO A C 1
ATOM 1083 O O . PRO A 1 134 ? -13.916 3.751 27.801 1.00 57.66 134 PRO A O 1
ATOM 1086 N N . ILE A 1 135 ? -13.842 3.241 25.620 1.00 62.66 135 ILE A N 1
ATOM 1087 C CA . ILE A 1 135 ? -14.630 2.004 25.742 1.00 62.66 135 ILE A CA 1
ATOM 1088 C C . ILE A 1 135 ? -13.833 0.947 26.510 1.00 62.66 135 ILE A C 1
ATOM 1090 O O . ILE A 1 135 ? -14.348 0.329 27.439 1.00 62.66 135 ILE A O 1
ATOM 1094 N N . LEU A 1 136 ? -12.552 0.770 26.183 1.00 61.97 136 LEU A N 1
ATOM 1095 C CA . LEU A 1 136 ? -11.692 -0.167 26.910 1.00 61.97 136 LEU A CA 1
ATOM 1096 C C . LEU A 1 136 ? -11.411 0.321 28.331 1.00 61.97 136 LEU A C 1
ATOM 1098 O O . LEU A 1 136 ? -11.506 -0.462 29.273 1.00 61.97 136 LEU A O 1
ATOM 1102 N N . SER A 1 137 ? -11.139 1.619 28.496 1.00 56.09 137 SER A N 1
ATOM 1103 C CA . SER A 1 137 ? -10.939 2.234 29.811 1.00 56.09 137 SER A CA 1
ATOM 1104 C C . SER A 1 137 ? -12.169 2.038 30.708 1.00 56.09 137 SER A C 1
ATOM 1106 O O . SER A 1 137 ? -12.051 1.522 31.819 1.00 56.09 137 SER A O 1
ATOM 1108 N N . SER A 1 138 ? -13.375 2.317 30.198 1.00 59.72 138 SER A N 1
ATOM 1109 C CA . SER A 1 138 ? -14.629 2.116 30.937 1.00 59.72 138 SER A CA 1
ATOM 1110 C C . SER A 1 138 ? -14.934 0.643 31.220 1.00 59.72 138 SER A C 1
ATOM 1112 O O . SER A 1 138 ? -15.402 0.337 32.313 1.00 59.72 138 SER A O 1
ATOM 1114 N N . LEU A 1 139 ? -14.610 -0.292 30.322 1.00 63.19 139 LEU A N 1
ATOM 1115 C CA . LEU A 1 139 ? -14.783 -1.730 30.566 1.00 63.19 139 LEU A CA 1
ATOM 1116 C C . LEU A 1 139 ? -13.828 -2.269 31.647 1.00 63.19 139 LEU A C 1
ATOM 1118 O O . LEU A 1 139 ? -14.209 -3.138 32.433 1.00 63.19 139 LEU A O 1
ATOM 1122 N N . ILE A 1 140 ? -12.604 -1.744 31.716 1.00 58.91 140 ILE A N 1
ATOM 1123 C CA . ILE A 1 140 ? -11.598 -2.132 32.715 1.00 58.91 140 ILE A CA 1
ATOM 1124 C C . ILE A 1 140 ? -11.912 -1.497 34.082 1.00 58.91 140 ILE A C 1
ATOM 1126 O O . ILE A 1 140 ? -11.770 -2.157 35.112 1.00 58.91 140 ILE A O 1
ATOM 1130 N N . ILE A 1 141 ? -12.407 -0.254 34.102 1.00 57.78 141 ILE A N 1
ATOM 1131 C CA . ILE A 1 141 ? -12.738 0.491 35.330 1.00 57.78 141 ILE A CA 1
ATOM 1132 C C . ILE A 1 141 ? -14.107 0.103 35.911 1.00 57.78 141 ILE A C 1
ATOM 1134 O O . ILE A 1 141 ? -14.206 -0.115 37.119 1.00 57.78 141 ILE A O 1
ATOM 1138 N N . ALA A 1 142 ? -15.150 -0.083 35.093 1.00 52.66 142 ALA A N 1
ATOM 1139 C CA . ALA A 1 142 ? -16.493 -0.438 35.574 1.00 52.66 142 ALA A CA 1
ATOM 1140 C C . ALA A 1 142 ? -16.564 -1.839 36.213 1.00 52.66 142 ALA A C 1
ATOM 1142 O O . ALA A 1 142 ? -17.451 -2.112 37.021 1.00 52.66 142 ALA A O 1
ATOM 1143 N N . LYS A 1 143 ? -15.615 -2.732 35.896 1.00 52.88 143 LYS A N 1
ATOM 1144 C CA . LYS A 1 143 ? -15.575 -4.116 36.406 1.00 52.88 143 LYS A CA 1
ATOM 1145 C C . LYS A 1 143 ? -14.656 -4.317 37.622 1.00 52.88 143 LYS A C 1
ATOM 1147 O O . LYS A 1 143 ? -14.555 -5.433 38.127 1.00 52.88 143 LYS A O 1
ATOM 1152 N N . SER A 1 144 ? -14.028 -3.245 38.114 1.00 50.47 144 SER A N 1
ATOM 1153 C CA . SER A 1 144 ? -13.127 -3.237 39.282 1.00 50.47 144 SER A CA 1
ATOM 1154 C C . SER A 1 144 ? -13.838 -3.536 40.619 1.00 50.47 144 SER A C 1
ATOM 1156 O O . SER A 1 144 ? -13.215 -3.997 41.572 1.00 50.47 144 SER A O 1
ATOM 1158 N N . ASN A 1 145 ? -15.164 -3.365 40.690 1.00 51.22 145 ASN A N 1
ATOM 1159 C CA . ASN A 1 145 ? -15.933 -3.505 41.937 1.00 51.22 145 ASN A CA 1
ATOM 1160 C C . ASN A 1 145 ? -16.165 -4.951 42.428 1.00 51.22 145 ASN A C 1
ATOM 1162 O O . ASN A 1 145 ? -16.720 -5.140 43.508 1.00 51.22 145 ASN A O 1
ATOM 1166 N N . ALA A 1 146 ? -15.748 -5.986 41.692 1.00 51.94 146 ALA A N 1
ATOM 1167 C CA . ALA A 1 146 ? -15.975 -7.377 42.092 1.00 51.94 146 ALA A CA 1
ATOM 1168 C C . ALA A 1 146 ? -14.693 -8.211 41.973 1.00 51.94 146 ALA A C 1
ATOM 1170 O O . ALA A 1 146 ? -14.430 -8.746 40.908 1.00 51.94 146 ALA A O 1
ATOM 1171 N N . LYS A 1 147 ? -13.902 -8.308 43.055 1.00 51.44 147 LYS A N 1
ATOM 1172 C CA . LYS A 1 147 ? -12.832 -9.304 43.330 1.00 51.44 147 LYS A CA 1
ATOM 1173 C C . LYS A 1 147 ? -12.290 -10.096 42.114 1.00 51.44 147 LYS A C 1
ATOM 1175 O O . LYS A 1 147 ? -12.310 -11.326 42.117 1.00 51.44 147 LYS A O 1
ATOM 1180 N N . PHE A 1 148 ? -11.765 -9.431 41.086 1.00 55.59 148 PHE A N 1
ATOM 1181 C CA . PHE A 1 148 ? -11.091 -10.115 39.982 1.00 55.59 148 PHE A CA 1
ATOM 1182 C C . PHE A 1 148 ? -9.593 -10.193 40.282 1.00 55.59 148 PHE A C 1
ATOM 1184 O O . PHE A 1 148 ? -8.919 -9.187 40.492 1.00 55.59 148 PHE A O 1
ATOM 1191 N N . SER A 1 149 ? -9.070 -11.420 40.327 1.00 64.50 149 SER A N 1
ATOM 1192 C CA . SER A 1 149 ? -7.638 -11.699 40.461 1.00 64.50 149 SER A CA 1
ATOM 1193 C C . SER A 1 149 ? -6.863 -11.013 39.332 1.00 64.50 149 SER A C 1
ATOM 1195 O O . SER A 1 149 ? -7.272 -11.104 38.174 1.00 64.50 149 SER A O 1
ATOM 1197 N N . LYS A 1 150 ? -5.717 -10.380 39.638 1.00 64.25 150 LYS A N 1
ATOM 1198 C CA . LYS A 1 150 ? -4.832 -9.701 38.659 1.00 64.25 150 LYS A CA 1
ATOM 1199 C C . LYS A 1 150 ? -4.541 -10.562 37.414 1.00 64.25 150 LYS A C 1
ATOM 1201 O O . LYS A 1 150 ? -4.343 -10.035 36.324 1.00 64.25 150 LYS A O 1
ATOM 1206 N N . LYS A 1 151 ? -4.573 -11.893 37.573 1.00 71.00 151 LYS A N 1
ATOM 1207 C CA . LYS A 1 151 ? -4.400 -12.884 36.501 1.00 71.00 151 LYS A CA 1
ATOM 1208 C C . LYS A 1 151 ? -5.499 -12.831 35.430 1.00 71.00 151 LYS A C 1
ATOM 1210 O O . LYS A 1 151 ? -5.199 -13.014 34.258 1.00 71.00 151 LYS A O 1
ATOM 1215 N N . HIS A 1 152 ? -6.748 -12.555 35.803 1.00 71.69 152 HIS A N 1
ATOM 1216 C CA . HIS A 1 152 ? -7.876 -12.523 34.867 1.00 71.69 152 HIS A CA 1
ATOM 1217 C C . HIS A 1 152 ? -7.826 -11.285 33.962 1.00 71.69 152 HIS A C 1
ATOM 1219 O O . HIS A 1 152 ? -8.007 -11.403 32.754 1.00 71.69 152 HIS A O 1
ATOM 1225 N N . SER A 1 153 ? -7.501 -10.111 34.515 1.00 70.56 153 SER A N 1
ATOM 1226 C CA . SER A 1 153 ? -7.318 -8.888 33.718 1.00 70.56 153 SER A CA 1
ATOM 1227 C C . SER A 1 153 ? -6.144 -9.012 32.745 1.00 70.56 153 SER A C 1
ATOM 1229 O O . SER A 1 153 ? -6.259 -8.598 31.597 1.00 70.56 153 SER A O 1
ATOM 1231 N N . PHE A 1 154 ? -5.045 -9.649 33.166 1.00 77.69 154 PHE A N 1
ATOM 1232 C CA . PHE A 1 154 ? -3.915 -9.940 32.280 1.00 77.69 154 PHE A CA 1
ATOM 1233 C C . PHE A 1 154 ? -4.304 -10.896 31.141 1.00 77.69 154 PHE A C 1
ATOM 1235 O O . PHE A 1 154 ? -3.977 -10.645 29.983 1.00 77.69 154 PHE A O 1
ATOM 1242 N N . PHE A 1 155 ? -5.060 -11.954 31.449 1.00 82.56 155 PHE A N 1
ATOM 1243 C CA . PHE A 1 155 ? -5.519 -12.917 30.449 1.00 82.56 155 PHE A CA 1
ATOM 1244 C C . PHE A 1 155 ? -6.503 -12.299 29.443 1.00 82.56 155 PHE A C 1
ATOM 1246 O O . PHE A 1 155 ? -6.407 -12.579 28.250 1.00 82.56 155 PHE A O 1
ATOM 1253 N N . LEU A 1 156 ? -7.401 -11.407 29.887 1.00 77.38 156 LEU A N 1
ATOM 1254 C CA . LEU A 1 156 ? -8.297 -10.670 28.987 1.00 77.38 156 LEU A CA 1
ATOM 1255 C C . LEU A 1 156 ? -7.529 -9.764 28.021 1.00 77.38 156 LEU A C 1
ATOM 1257 O O . LEU A 1 156 ? -7.826 -9.767 26.829 1.00 77.38 156 LEU A O 1
ATOM 1261 N N . SER A 1 157 ? -6.542 -9.013 28.514 1.00 79.81 157 SER A N 1
ATOM 1262 C CA . SER A 1 157 ? -5.714 -8.162 27.653 1.00 79.81 157 SER A CA 1
ATOM 1263 C C . SER A 1 157 ? -4.937 -8.990 26.630 1.00 79.81 157 SER A C 1
ATOM 1265 O O . SER A 1 157 ? -4.880 -8.619 25.460 1.00 79.81 157 SER A O 1
ATOM 1267 N N . PHE A 1 158 ? -4.392 -10.138 27.046 1.00 86.50 158 PHE A N 1
ATOM 1268 C CA . PHE A 1 158 ? -3.676 -11.041 26.149 1.00 86.50 158 PHE A CA 1
ATOM 1269 C C . PHE A 1 158 ? -4.585 -11.594 25.047 1.00 86.50 158 PHE A C 1
ATOM 1271 O O . PHE A 1 158 ? -4.241 -11.500 23.871 1.00 86.50 158 PHE A O 1
ATOM 1278 N N . ILE A 1 159 ? -5.769 -12.106 25.407 1.00 87.69 159 ILE A N 1
ATOM 1279 C CA . ILE A 1 159 ? -6.719 -12.649 24.430 1.00 87.69 159 ILE A CA 1
ATOM 1280 C C . ILE A 1 159 ? -7.151 -11.567 23.432 1.00 87.69 159 ILE A C 1
ATOM 1282 O O . ILE A 1 159 ? -7.199 -11.816 22.231 1.00 87.69 159 ILE A O 1
ATOM 1286 N N . TYR A 1 160 ? -7.414 -10.351 23.920 1.00 82.19 160 TYR A N 1
ATOM 1287 C CA . TYR A 1 160 ? -7.855 -9.235 23.091 1.00 82.19 160 TYR A CA 1
ATOM 1288 C C . TYR A 1 160 ? -6.797 -8.850 22.050 1.00 82.19 160 TYR A C 1
ATOM 1290 O O . TYR A 1 160 ? -7.101 -8.784 20.859 1.00 82.19 160 TYR A O 1
ATOM 1298 N N . VAL A 1 161 ? -5.548 -8.648 22.482 1.00 86.81 161 VAL A N 1
ATOM 1299 C CA . VAL A 1 161 ? -4.445 -8.287 21.578 1.00 86.81 161 VAL A CA 1
ATOM 1300 C C . VAL A 1 161 ? -4.147 -9.422 20.600 1.00 86.81 161 VAL A C 1
ATOM 1302 O O . VAL A 1 161 ? -3.930 -9.162 19.419 1.00 86.81 161 VAL A O 1
ATOM 1305 N N . PHE A 1 162 ? -4.193 -10.676 21.058 1.00 92.19 162 PHE A N 1
ATOM 1306 C CA . PHE A 1 162 ? -3.949 -11.845 20.217 1.00 92.19 162 PHE A CA 1
ATOM 1307 C C . PHE A 1 162 ? -4.968 -11.955 19.077 1.00 92.19 162 PHE A C 1
ATOM 1309 O O . PHE A 1 162 ? -4.583 -12.059 17.913 1.00 92.19 162 PHE A O 1
ATOM 1316 N N . PHE A 1 163 ? -6.266 -11.863 19.383 1.00 91.06 163 PHE A N 1
ATOM 1317 C CA . PHE A 1 163 ? -7.307 -11.926 18.355 1.00 91.06 163 PHE A CA 1
ATOM 1318 C C . PHE A 1 163 ? -7.295 -10.707 17.423 1.00 91.06 163 PHE A C 1
ATOM 1320 O O . PHE A 1 163 ? -7.525 -10.869 16.227 1.00 91.06 163 PHE A O 1
ATOM 1327 N N . MET A 1 164 ? -6.977 -9.508 17.925 1.00 86.94 164 MET A N 1
ATOM 1328 C CA . MET A 1 164 ? -6.821 -8.318 17.077 1.00 86.94 164 MET A CA 1
ATOM 1329 C C . MET A 1 164 ? -5.627 -8.434 16.127 1.00 86.94 164 MET A C 1
ATOM 1331 O O . MET A 1 164 ? -5.756 -8.148 14.938 1.00 86.94 164 MET A O 1
ATOM 1335 N N . SER A 1 165 ? -4.479 -8.900 16.626 1.00 90.75 165 SER A N 1
ATOM 1336 C CA . SER A 1 165 ? -3.298 -9.162 15.800 1.00 90.75 165 SER A CA 1
ATOM 1337 C C . SER A 1 165 ? -3.601 -10.200 14.720 1.00 90.75 165 SER A C 1
ATOM 1339 O O . SER A 1 165 ? -3.279 -9.981 13.554 1.00 90.75 165 SER A O 1
ATOM 1341 N N . LEU A 1 166 ? -4.296 -11.281 15.085 1.00 94.75 166 LEU A N 1
ATOM 1342 C CA . LEU A 1 166 ? -4.699 -12.327 14.151 1.00 94.75 166 LEU A CA 1
ATOM 1343 C C . LEU A 1 166 ? -5.660 -11.802 13.074 1.00 94.75 166 LEU A C 1
ATOM 1345 O O . LEU A 1 166 ? -5.469 -12.090 11.895 1.00 94.75 166 LEU A O 1
ATOM 1349 N N . ALA A 1 167 ? -6.660 -10.999 13.448 1.00 91.81 167 ALA A N 1
ATOM 1350 C CA . ALA A 1 167 ? -7.598 -10.403 12.499 1.00 91.81 167 ALA A CA 1
ATOM 1351 C C . ALA A 1 167 ? -6.895 -9.471 11.496 1.00 91.81 167 ALA A C 1
ATOM 1353 O O . ALA A 1 167 ? -7.138 -9.576 10.293 1.00 91.81 167 ALA A O 1
ATOM 1354 N N . TYR A 1 168 ? -5.987 -8.606 11.964 1.00 86.38 168 TYR A N 1
ATOM 1355 C CA . TYR A 1 168 ? -5.220 -7.727 11.076 1.00 86.38 168 TYR A CA 1
ATOM 1356 C C . TYR A 1 168 ? -4.230 -8.488 10.193 1.00 86.38 168 TYR A C 1
ATOM 1358 O O . TYR A 1 168 ? -4.071 -8.132 9.027 1.00 86.38 168 TYR A O 1
ATOM 1366 N N . ALA A 1 169 ? -3.617 -9.562 10.695 1.00 91.62 169 ALA A N 1
ATOM 1367 C CA . ALA A 1 169 ? -2.775 -10.434 9.881 1.00 91.62 169 ALA A CA 1
ATOM 1368 C C . ALA A 1 169 ? -3.580 -11.093 8.749 1.00 91.62 169 ALA A C 1
ATOM 1370 O O . ALA A 1 169 ? -3.158 -11.058 7.597 1.00 91.62 169 ALA A O 1
ATOM 1371 N N . ILE A 1 170 ? -4.770 -11.627 9.050 1.00 94.31 170 ILE A N 1
ATOM 1372 C CA . ILE A 1 170 ? -5.669 -12.224 8.050 1.00 94.31 170 ILE A CA 1
ATOM 1373 C C . ILE A 1 170 ? -6.090 -11.183 7.007 1.00 94.31 170 ILE A C 1
ATOM 1375 O O . ILE A 1 170 ? -6.026 -11.456 5.810 1.00 94.31 170 ILE A O 1
ATOM 1379 N N . ALA A 1 171 ? -6.470 -9.979 7.443 1.00 85.94 171 ALA A N 1
ATOM 1380 C CA . ALA A 1 171 ? -6.807 -8.885 6.536 1.00 85.94 171 ALA A CA 1
ATOM 1381 C C . ALA A 1 171 ? -5.623 -8.504 5.630 1.00 85.94 171 ALA A C 1
ATOM 1383 O O . ALA A 1 171 ? -5.813 -8.300 4.433 1.00 85.94 171 ALA A O 1
ATOM 1384 N N . GLY A 1 172 ? -4.402 -8.473 6.175 1.00 86.31 172 GLY A N 1
ATOM 1385 C CA . GLY A 1 172 ? -3.177 -8.230 5.414 1.00 86.31 172 GLY A CA 1
ATOM 1386 C C . GLY A 1 172 ? -2.889 -9.318 4.378 1.00 86.31 172 GLY A C 1
ATOM 1387 O O . GLY A 1 172 ? -2.559 -9.003 3.237 1.00 86.31 172 GLY A O 1
ATOM 1388 N N . VAL A 1 173 ? -3.083 -10.592 4.732 1.00 89.25 173 VAL A N 1
ATOM 1389 C CA . VAL A 1 173 ? -2.950 -11.715 3.788 1.00 89.25 173 VAL A CA 1
ATOM 1390 C C . VAL A 1 173 ? -3.979 -11.595 2.667 1.00 89.25 173 VAL A C 1
ATOM 1392 O O . VAL A 1 173 ? -3.609 -11.678 1.499 1.00 89.25 173 VAL A O 1
ATOM 1395 N N . ILE A 1 174 ? -5.249 -11.333 2.990 1.00 87.44 174 ILE A N 1
ATOM 1396 C CA . ILE A 1 174 ? -6.296 -11.119 1.980 1.00 87.44 174 ILE A CA 1
ATOM 1397 C C . ILE A 1 174 ? -5.905 -9.957 1.057 1.00 87.44 174 ILE A C 1
ATOM 1399 O O . ILE A 1 174 ? -5.933 -10.109 -0.161 1.00 87.44 174 ILE A O 1
ATOM 1403 N N . ALA A 1 175 ? -5.477 -8.822 1.615 1.00 80.81 175 ALA A N 1
ATOM 1404 C CA . ALA A 1 175 ? -5.041 -7.672 0.826 1.00 80.81 175 ALA A CA 1
ATOM 1405 C C . ALA A 1 175 ? -3.850 -8.008 -0.090 1.00 80.81 175 ALA A C 1
ATOM 1407 O O . ALA A 1 175 ? -3.833 -7.596 -1.247 1.00 80.81 175 ALA A O 1
ATOM 1408 N N . SER A 1 176 ? -2.898 -8.817 0.387 1.00 80.50 176 SER A N 1
ATOM 1409 C CA . SER A 1 176 ? -1.762 -9.285 -0.413 1.00 80.50 176 SER A CA 1
ATOM 1410 C C . SER A 1 176 ? -2.195 -10.185 -1.576 1.00 80.50 176 SER A C 1
ATOM 1412 O O . SER A 1 176 ? -1.669 -10.039 -2.677 1.00 80.50 176 SER A O 1
ATOM 1414 N N . PHE A 1 177 ? -3.189 -11.056 -1.372 1.00 81.50 177 PHE A N 1
ATOM 1415 C CA . PHE A 1 177 ? -3.743 -11.909 -2.430 1.00 81.50 177 PHE A CA 1
ATOM 1416 C C . PHE A 1 177 ? -4.528 -11.129 -3.495 1.00 81.50 177 PHE A C 1
ATOM 1418 O O . PHE A 1 177 ? -4.550 -11.536 -4.654 1.00 81.50 177 PHE A O 1
ATOM 1425 N N . LEU A 1 178 ? -5.176 -10.021 -3.126 1.00 78.44 178 LEU A N 1
ATOM 1426 C CA . LEU A 1 178 ? -5.984 -9.213 -4.047 1.00 78.44 178 LEU A CA 1
ATOM 1427 C C . LEU A 1 178 ? -5.150 -8.243 -4.919 1.00 78.44 178 LEU A C 1
ATOM 1429 O O . LEU A 1 178 ? -5.673 -7.710 -5.903 1.00 78.44 178 LEU A O 1
ATOM 1433 N N . GLY A 1 179 ? -3.864 -8.045 -4.604 1.00 70.00 179 GLY A N 1
ATOM 1434 C CA . GLY A 1 179 ? -2.894 -7.297 -5.417 1.00 70.00 179 GLY A CA 1
ATOM 1435 C C . GLY A 1 179 ? -3.174 -5.791 -5.588 1.00 70.00 179 GLY A C 1
ATOM 1436 O O . GLY A 1 179 ? -4.159 -5.251 -5.079 1.00 70.00 179 GLY A O 1
ATOM 1437 N N . ALA A 1 180 ? -2.311 -5.115 -6.366 1.00 62.78 180 ALA A N 1
ATOM 1438 C CA . ALA A 1 180 ? -2.345 -3.667 -6.669 1.00 62.78 180 ALA A CA 1
ATOM 1439 C C . ALA A 1 180 ? -3.681 -3.162 -7.271 1.00 62.78 180 ALA A C 1
ATOM 1441 O O . ALA A 1 180 ? -3.945 -1.962 -7.356 1.00 62.78 180 ALA A O 1
ATOM 1442 N N . SER A 1 181 ? -4.570 -4.080 -7.657 1.00 65.19 181 SER A N 1
ATOM 1443 C CA . SER A 1 181 ? -5.939 -3.810 -8.095 1.00 65.19 181 SER A CA 1
ATOM 1444 C C . SER A 1 181 ? -6.838 -3.207 -7.011 1.00 65.19 181 SER A C 1
ATOM 1446 O O . SER A 1 181 ? -7.800 -2.527 -7.367 1.00 65.19 181 SER A O 1
ATOM 1448 N N . ILE A 1 182 ? -6.554 -3.401 -5.713 1.00 66.94 182 ILE A N 1
ATOM 1449 C CA . ILE A 1 182 ? -7.394 -2.840 -4.634 1.00 66.94 182 ILE A CA 1
ATOM 1450 C C . ILE A 1 182 ? -7.454 -1.316 -4.724 1.00 66.94 182 ILE A C 1
ATOM 1452 O O . ILE A 1 182 ? -8.542 -0.747 -4.644 1.00 66.94 182 ILE A O 1
ATOM 1456 N N . GLN A 1 183 ? -6.319 -0.649 -4.946 1.00 62.47 183 GLN A N 1
ATOM 1457 C CA . GLN A 1 183 ? -6.280 0.812 -4.992 1.00 62.47 183 GLN A CA 1
ATOM 1458 C C . GLN A 1 183 ? -7.085 1.361 -6.182 1.00 62.47 183 GLN A C 1
ATOM 1460 O O . GLN A 1 183 ? -7.839 2.319 -6.026 1.00 62.47 183 GLN A O 1
ATOM 1465 N N . GLY A 1 184 ? -7.038 0.682 -7.335 1.00 70.44 184 GLY A N 1
ATOM 1466 C CA . GLY A 1 184 ? -7.855 1.023 -8.506 1.00 70.44 184 GLY A CA 1
ATOM 1467 C C . GLY A 1 184 ? -9.353 0.734 -8.333 1.00 70.44 184 GLY A C 1
ATOM 1468 O O . GLY A 1 184 ? -10.190 1.455 -8.878 1.00 70.44 184 GLY A O 1
ATOM 1469 N N . ILE A 1 185 ? -9.709 -0.291 -7.553 1.00 70.62 185 ILE A N 1
ATOM 1470 C CA . ILE A 1 185 ? -11.104 -0.625 -7.226 1.00 70.62 185 ILE A CA 1
ATOM 1471 C C . ILE A 1 185 ? -11.679 0.376 -6.218 1.00 70.62 185 ILE A C 1
ATOM 1473 O O . ILE A 1 185 ? -12.809 0.827 -6.398 1.00 70.62 185 ILE A O 1
ATOM 1477 N N . LEU A 1 186 ? -10.910 0.780 -5.201 1.00 69.88 186 LEU A N 1
ATOM 1478 C CA . LEU A 1 186 ? -11.350 1.792 -4.232 1.00 69.88 186 LEU A CA 1
ATOM 1479 C C . LEU A 1 186 ? -11.503 3.182 -4.854 1.00 69.88 186 LEU A C 1
ATOM 1481 O O . LEU A 1 186 ? -12.311 3.980 -4.386 1.00 69.88 186 LEU A O 1
ATOM 1485 N N . GLN A 1 187 ? -10.788 3.452 -5.945 1.00 74.44 187 GLN A N 1
ATOM 1486 C CA . GLN A 1 187 ? -10.915 4.697 -6.697 1.00 74.44 187 GLN A CA 1
ATOM 1487 C C . GLN A 1 187 ? -12.146 4.725 -7.624 1.00 74.44 187 GLN A C 1
ATOM 1489 O O . GLN A 1 187 ? -12.445 5.759 -8.224 1.00 74.44 187 GLN A O 1
ATOM 1494 N N . LY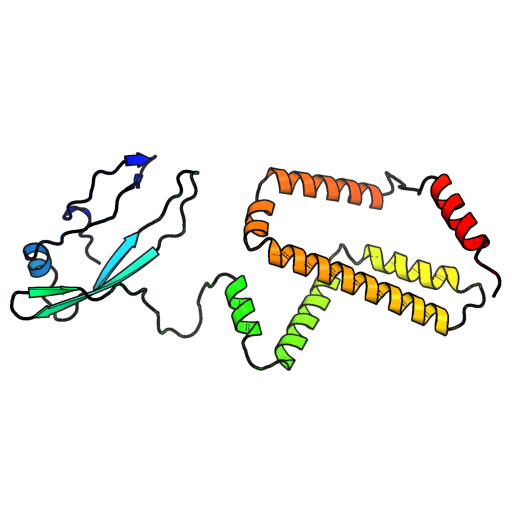S A 1 188 ? -12.910 3.626 -7.744 1.00 82.12 188 LYS A N 1
ATOM 1495 C CA . LYS A 1 188 ? -14.201 3.663 -8.442 1.00 82.12 188 LYS A CA 1
ATOM 1496 C C . LYS A 1 188 ? -15.184 4.522 -7.636 1.00 82.12 188 LYS A C 1
ATOM 1498 O O . LYS A 1 188 ? -15.419 4.234 -6.460 1.00 82.12 188 LYS A O 1
ATOM 1503 N N . PRO A 1 189 ? -15.844 5.511 -8.265 1.00 85.50 189 PRO A N 1
ATOM 1504 C CA . PRO A 1 189 ? -16.704 6.462 -7.558 1.00 85.50 189 PRO A CA 1
ATOM 1505 C C . PRO A 1 189 ? -17.843 5.772 -6.796 1.00 85.50 189 PRO A C 1
ATOM 1507 O O . PRO A 1 189 ? -18.219 6.213 -5.716 1.00 85.50 189 PRO A O 1
ATOM 1510 N N . ILE A 1 190 ? -18.342 4.642 -7.308 1.00 90.19 190 ILE A N 1
ATOM 1511 C CA . ILE A 1 190 ? -19.426 3.887 -6.671 1.00 90.19 190 ILE A CA 1
ATOM 1512 C C . ILE A 1 190 ? -19.011 3.237 -5.338 1.00 90.19 190 ILE A C 1
ATOM 1514 O O . ILE A 1 190 ? -19.795 3.238 -4.393 1.00 90.19 190 ILE A O 1
ATOM 1518 N N . ILE A 1 191 ? -17.773 2.736 -5.224 1.00 87.62 191 ILE A N 1
ATOM 1519 C CA . ILE A 1 191 ? -17.259 2.142 -3.980 1.00 87.62 191 ILE A CA 1
ATOM 1520 C C . ILE A 1 191 ? -16.985 3.239 -2.951 1.00 87.62 191 ILE A C 1
ATOM 1522 O O . ILE A 1 191 ? -17.338 3.091 -1.782 1.00 87.62 191 ILE A O 1
ATOM 1526 N N . LEU A 1 192 ? -16.424 4.366 -3.390 1.00 88.31 192 LEU A N 1
ATOM 1527 C CA . LEU A 1 192 ? -16.139 5.505 -2.520 1.00 88.31 192 LEU A CA 1
ATOM 1528 C C . LEU A 1 192 ? -17.423 6.078 -1.895 1.00 88.31 192 LEU A C 1
ATOM 1530 O O . LEU A 1 192 ? -17.465 6.339 -0.694 1.00 88.31 192 LEU A O 1
ATOM 1534 N N . ILE A 1 193 ? -18.498 6.193 -2.684 1.00 91.94 193 ILE A N 1
ATOM 1535 C CA . ILE A 1 193 ? -19.818 6.628 -2.203 1.00 91.94 193 ILE A CA 1
ATOM 1536 C C . ILE A 1 193 ? -20.387 5.643 -1.176 1.00 91.94 193 ILE A C 1
ATOM 1538 O O . ILE A 1 193 ? -20.890 6.073 -0.139 1.00 91.94 193 ILE A O 1
ATOM 1542 N N . LEU A 1 194 ? -20.277 4.332 -1.419 1.00 93.69 194 LEU A N 1
ATOM 1543 C CA . LEU A 1 194 ? -20.736 3.309 -0.474 1.00 93.69 194 LEU A CA 1
ATOM 1544 C C . LEU A 1 194 ? -20.010 3.415 0.878 1.00 93.69 194 LEU A C 1
ATOM 1546 O O . LEU A 1 194 ? -20.655 3.410 1.927 1.00 93.69 194 LEU A O 1
ATOM 1550 N N . PHE A 1 195 ? -18.681 3.557 0.859 1.00 89.12 195 PHE A N 1
ATOM 1551 C CA . PHE A 1 195 ? -17.893 3.761 2.077 1.00 89.12 195 PHE A CA 1
ATOM 1552 C C . PHE A 1 195 ? -18.233 5.089 2.767 1.00 89.12 195 PHE A C 1
ATOM 1554 O O . PHE A 1 195 ? -18.371 5.129 3.985 1.00 89.12 195 PHE A O 1
ATOM 1561 N N . ALA A 1 196 ? -18.437 6.180 2.034 1.00 90.44 196 ALA A N 1
ATOM 1562 C CA . ALA A 1 196 ? -18.861 7.439 2.648 1.00 90.44 196 ALA A CA 1
ATOM 1563 C C . ALA A 1 196 ? -20.205 7.290 3.388 1.00 90.44 196 ALA A C 1
ATOM 1565 O O . ALA A 1 196 ? -20.358 7.776 4.510 1.00 90.44 196 ALA A O 1
ATOM 1566 N N . LEU A 1 197 ? -21.153 6.552 2.801 1.00 92.94 197 LEU A N 1
ATOM 1567 C CA . LEU A 1 197 ? -22.456 6.270 3.404 1.00 92.94 197 LEU A CA 1
ATOM 1568 C C . LEU A 1 197 ? -22.327 5.442 4.695 1.00 92.94 197 LEU A C 1
ATOM 1570 O O . LEU A 1 197 ? -22.981 5.763 5.689 1.00 92.94 197 LEU A O 1
ATOM 1574 N N . ILE A 1 198 ? -21.445 4.430 4.720 1.00 89.38 198 ILE A N 1
ATOM 1575 C CA . ILE A 1 198 ? -21.196 3.640 5.939 1.00 89.38 198 ILE A CA 1
ATOM 1576 C C . ILE A 1 198 ? -20.578 4.499 7.050 1.00 89.38 198 ILE A C 1
ATOM 1578 O O . ILE A 1 198 ? -20.986 4.397 8.208 1.00 89.38 198 ILE A O 1
ATOM 1582 N N . PHE A 1 199 ? -19.650 5.398 6.709 1.00 85.75 199 PHE A N 1
ATOM 1583 C CA . PHE A 1 199 ? -19.044 6.314 7.678 1.00 85.75 199 PHE A CA 1
ATOM 1584 C C . PHE A 1 199 ? -20.045 7.328 8.229 1.00 85.75 199 PHE A C 1
ATOM 1586 O O . PHE A 1 199 ? -20.040 7.595 9.429 1.00 85.75 199 PHE A O 1
ATOM 1593 N N . ILE A 1 200 ? -20.943 7.848 7.390 1.00 88.56 200 ILE A N 1
ATOM 1594 C CA . ILE A 1 200 ? -22.049 8.707 7.828 1.00 88.56 200 ILE A CA 1
ATOM 1595 C C . ILE A 1 200 ? -22.953 7.957 8.810 1.00 88.56 200 ILE A C 1
ATOM 1597 O O . ILE A 1 200 ? -23.282 8.495 9.867 1.00 88.56 200 ILE A O 1
ATOM 1601 N N . ALA A 1 201 ? -23.300 6.700 8.518 1.00 85.50 201 ALA A N 1
ATOM 1602 C CA . ALA A 1 201 ? -24.099 5.879 9.426 1.00 85.50 201 ALA A CA 1
ATOM 1603 C C . ALA A 1 201 ? -23.411 5.690 10.794 1.00 85.50 201 ALA A C 1
ATOM 1605 O O . ALA A 1 201 ? -24.050 5.832 11.837 1.00 85.50 201 ALA A O 1
ATOM 1606 N N . PHE A 1 202 ? -22.097 5.441 10.811 1.00 79.44 202 PHE A N 1
ATOM 1607 C CA . PHE A 1 202 ? -21.320 5.361 12.054 1.00 79.44 202 PHE A CA 1
ATOM 1608 C C . PHE A 1 202 ? -21.202 6.699 12.790 1.00 79.44 202 PHE A C 1
ATOM 1610 O O . PHE A 1 202 ? -21.268 6.721 14.020 1.00 79.44 202 PHE A O 1
ATOM 1617 N N . ALA A 1 203 ? -21.096 7.819 12.074 1.00 84.06 203 ALA A N 1
ATOM 1618 C CA . ALA A 1 203 ? -21.113 9.142 12.687 1.00 84.06 203 ALA A CA 1
ATOM 1619 C C . ALA A 1 203 ? -22.452 9.405 13.398 1.00 84.06 203 ALA A C 1
ATOM 1621 O O . ALA A 1 203 ? -22.458 9.811 14.559 1.00 84.06 203 ALA A O 1
ATOM 1622 N N . PHE A 1 204 ? -23.586 9.086 12.764 1.00 82.88 204 PHE A N 1
ATOM 1623 C CA . PHE A 1 204 ? -24.910 9.179 13.397 1.00 82.88 204 PHE A CA 1
ATOM 1624 C C . PHE A 1 204 ? -25.049 8.291 14.648 1.00 82.88 204 PHE A C 1
ATOM 1626 O O . PHE A 1 204 ? -25.731 8.682 15.599 1.00 82.88 204 PHE A O 1
ATOM 1633 N N . ALA A 1 205 ? -24.380 7.133 14.687 1.00 75.25 205 ALA A N 1
ATOM 1634 C CA . ALA A 1 205 ? -24.327 6.283 15.878 1.00 75.25 205 ALA A CA 1
ATOM 1635 C C . ALA A 1 205 ? -23.526 6.934 17.026 1.00 75.25 205 ALA A C 1
ATOM 1637 O O . ALA A 1 205 ? -23.950 6.870 18.179 1.00 75.25 205 ALA A O 1
ATOM 1638 N N . MET A 1 206 ? -22.415 7.618 16.722 1.00 71.44 206 MET A N 1
ATOM 1639 C CA . MET A 1 206 ? -21.622 8.382 17.704 1.00 71.44 206 MET A CA 1
ATOM 1640 C C . MET A 1 206 ? -22.357 9.624 18.227 1.00 71.44 206 MET A C 1
ATOM 1642 O O . MET A 1 206 ? -22.275 9.921 19.416 1.00 71.44 206 MET A O 1
ATOM 1646 N N . PHE A 1 207 ? -23.135 10.306 17.378 1.00 77.62 207 PHE A N 1
ATOM 1647 C CA . PHE A 1 207 ? -24.025 11.401 17.797 1.00 77.62 207 PHE A CA 1
ATOM 1648 C C . PHE A 1 207 ? -25.218 10.926 18.643 1.00 77.62 207 PHE A C 1
ATOM 1650 O O . PHE A 1 207 ? -25.969 11.744 19.169 1.00 77.62 207 PHE A O 1
ATOM 1657 N N . GLY A 1 208 ? -25.396 9.611 18.804 1.00 67.44 208 GLY A N 1
ATOM 1658 C CA . GLY A 1 208 ? -26.446 9.038 19.640 1.00 67.44 208 GLY A CA 1
ATOM 1659 C C . GLY A 1 208 ? -27.846 9.118 19.032 1.00 67.44 208 GLY A C 1
ATOM 1660 O O . GLY A 1 208 ? -28.811 8.828 19.735 1.00 67.44 208 GLY A O 1
ATOM 1661 N N . ALA A 1 209 ? -27.969 9.469 17.744 1.00 64.31 209 ALA A N 1
ATOM 1662 C CA . ALA A 1 209 ? -29.245 9.480 17.024 1.00 64.31 209 ALA A CA 1
ATOM 1663 C C . ALA A 1 209 ? -29.803 8.056 16.832 1.00 64.31 209 ALA A C 1
ATOM 1665 O O . ALA A 1 209 ? -31.014 7.855 16.856 1.00 64.31 209 ALA A O 1
ATOM 1666 N N . PHE A 1 210 ? -28.912 7.064 16.711 1.00 60.75 210 PHE A N 1
ATOM 1667 C CA . PHE A 1 210 ? -29.239 5.640 16.755 1.00 60.75 210 PHE A CA 1
ATOM 1668 C C . PHE A 1 210 ? -28.480 4.979 17.90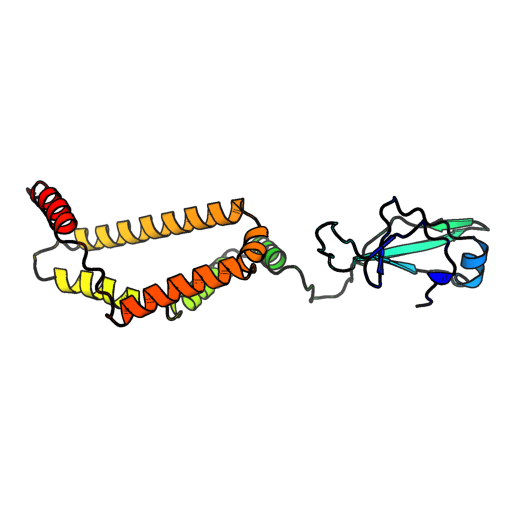1 1.00 60.75 210 PHE A C 1
ATOM 1670 O O . PHE A 1 210 ? -27.272 4.754 17.817 1.00 60.75 210 PHE A O 1
ATOM 1677 N N . ARG A 1 211 ? -29.190 4.610 18.968 1.00 57.47 211 ARG A N 1
ATOM 1678 C CA . ARG A 1 211 ? -28.665 3.627 19.912 1.00 57.47 211 ARG A CA 1
ATOM 1679 C C . ARG A 1 211 ? -28.870 2.253 19.293 1.00 57.47 211 ARG A C 1
ATOM 1681 O O . ARG A 1 211 ? -29.963 1.700 19.353 1.00 57.47 211 ARG A O 1
ATOM 1688 N N . PHE A 1 212 ? -27.815 1.697 18.697 1.00 55.97 212 PHE A N 1
ATOM 1689 C CA . PHE A 1 212 ? -27.714 0.252 18.475 1.00 55.97 212 PHE A CA 1
ATOM 1690 C C . PHE A 1 212 ? -27.567 -0.435 19.842 1.00 55.97 212 PHE A C 1
ATOM 1692 O O . PHE A 1 212 ? -26.535 -1.005 20.186 1.00 55.97 212 PHE A O 1
ATOM 1699 N N . GLU A 1 213 ? -28.599 -0.327 20.673 1.00 55.50 213 GLU A N 1
ATOM 1700 C CA . GLU A 1 213 ? -28.756 -1.198 21.819 1.00 55.50 213 GLU A CA 1
ATOM 1701 C C . GLU A 1 213 ? -28.983 -2.593 21.255 1.00 55.50 213 GLU A C 1
ATOM 1703 O O . GLU A 1 213 ? -29.913 -2.824 20.478 1.00 55.50 213 GLU A O 1
ATOM 1708 N N . LEU A 1 214 ? -28.080 -3.522 21.588 1.00 54.41 214 LEU A N 1
ATOM 1709 C CA . LEU A 1 214 ? -28.289 -4.927 21.269 1.00 54.41 214 LEU A CA 1
ATOM 1710 C C . LEU A 1 214 ? -29.698 -5.295 21.751 1.00 54.41 214 LEU A C 1
ATOM 1712 O O . LEU A 1 214 ? -29.966 -5.136 22.947 1.00 54.41 214 LEU A O 1
ATOM 1716 N N . PRO A 1 215 ? -30.591 -5.793 20.873 1.00 58.81 215 PRO A N 1
ATOM 1717 C CA . PRO A 1 215 ? -31.930 -6.157 21.291 1.00 58.81 215 PRO A CA 1
ATOM 1718 C C . PRO A 1 215 ? -31.814 -7.130 22.463 1.00 58.81 215 PRO A C 1
ATOM 1720 O O . PRO A 1 215 ? -31.055 -8.101 22.390 1.00 58.81 215 PRO A O 1
ATOM 1723 N N . LEU A 1 216 ? -32.556 -6.859 23.543 1.00 61.06 216 LEU A N 1
ATOM 1724 C CA . LEU A 1 216 ? -32.491 -7.545 24.849 1.00 61.06 216 LEU A CA 1
ATOM 1725 C C . LEU A 1 216 ? -32.470 -9.087 24.754 1.00 61.06 216 LEU A C 1
ATOM 1727 O O . LEU A 1 216 ? -31.991 -9.780 25.652 1.00 61.06 216 LEU A O 1
ATOM 1731 N N . ARG A 1 217 ? -32.937 -9.647 23.633 1.00 61.44 217 ARG A N 1
ATOM 1732 C CA . ARG A 1 217 ? -32.881 -11.076 23.295 1.00 61.44 217 ARG A CA 1
ATOM 1733 C C . ARG A 1 217 ? -31.458 -11.639 23.177 1.00 61.44 217 ARG A C 1
ATOM 1735 O O . ARG A 1 217 ? -31.215 -12.749 23.640 1.00 61.44 217 ARG A O 1
ATOM 1742 N N . PHE A 1 218 ? -30.506 -10.896 22.612 1.00 66.62 218 PHE A N 1
ATOM 1743 C CA . PHE A 1 218 ? -29.113 -11.356 22.524 1.00 66.62 218 PHE A CA 1
ATOM 1744 C C . PHE A 1 218 ? -28.367 -11.184 23.846 1.00 66.62 218 PHE A C 1
ATOM 1746 O O . PHE A 1 218 ? -27.598 -12.068 24.226 1.00 66.62 218 PHE A O 1
ATOM 1753 N N . GLN A 1 219 ? -28.647 -10.106 24.589 1.00 64.50 219 GLN A N 1
ATOM 1754 C CA . GLN A 1 219 ? -28.101 -9.931 25.937 1.00 64.50 219 GLN A CA 1
ATOM 1755 C C . GLN A 1 219 ? -28.539 -11.069 26.859 1.00 64.50 219 GLN A C 1
ATOM 1757 O O . GLN A 1 219 ? -27.695 -11.702 27.484 1.00 64.50 219 GLN A O 1
ATOM 1762 N N . THR A 1 220 ? -29.833 -11.396 26.892 1.00 69.31 220 THR A N 1
ATOM 1763 C CA . THR A 1 220 ? -30.346 -12.494 27.727 1.00 69.31 220 THR A CA 1
ATOM 1764 C C . THR A 1 220 ? -29.808 -13.858 27.299 1.00 69.31 220 THR A C 1
ATOM 1766 O O . THR A 1 220 ? -29.508 -14.671 28.167 1.00 69.31 220 THR A O 1
ATOM 1769 N N . PHE A 1 221 ? -29.597 -14.118 26.003 1.00 72.50 221 PHE A N 1
ATOM 1770 C CA . PHE A 1 221 ? -28.992 -15.375 25.544 1.00 72.50 221 PHE A CA 1
ATOM 1771 C C . PHE A 1 221 ? -27.535 -15.532 26.006 1.00 72.50 221 PHE A C 1
ATOM 1773 O O . PHE A 1 221 ? -27.154 -16.588 26.519 1.00 72.50 221 PHE A O 1
ATOM 1780 N N . ILE A 1 222 ? -26.725 -14.477 25.874 1.00 72.19 222 ILE A N 1
ATOM 1781 C CA . ILE A 1 222 ? -25.323 -14.498 26.308 1.00 72.19 222 ILE A CA 1
ATOM 1782 C C . ILE A 1 222 ? -25.223 -14.529 27.836 1.00 72.19 222 ILE A C 1
ATOM 1784 O O . ILE A 1 222 ? -24.440 -15.315 28.370 1.00 72.19 222 ILE A O 1
ATOM 1788 N N . HIS A 1 223 ? -26.058 -13.769 28.550 1.00 63.44 223 HIS A N 1
ATOM 1789 C CA . HIS A 1 223 ? -26.118 -13.821 30.011 1.00 63.44 223 HIS A CA 1
ATOM 1790 C C . HIS A 1 223 ? -26.549 -15.202 30.512 1.00 63.44 223 HIS A C 1
ATOM 1792 O O . HIS A 1 223 ? -25.869 -15.762 31.364 1.00 63.44 223 HIS A O 1
ATOM 1798 N N . LYS A 1 224 ? -27.578 -15.821 29.920 1.00 67.81 224 LYS A N 1
ATOM 1799 C CA . LYS A 1 224 ? -28.047 -17.165 30.301 1.00 67.81 224 LYS A CA 1
ATOM 1800 C C . LYS A 1 224 ? -26.994 -18.246 30.035 1.00 67.81 224 LYS A C 1
ATOM 1802 O O . LYS A 1 224 ? -26.911 -19.216 30.784 1.00 67.81 224 LYS A O 1
ATOM 1807 N N . LYS A 1 225 ? -26.153 -18.079 29.005 1.00 64.56 225 LYS A N 1
ATOM 1808 C CA . LYS A 1 225 ? -25.013 -18.974 28.732 1.00 64.56 225 LYS A CA 1
ATOM 1809 C C . LYS A 1 225 ? -23.809 -18.697 29.645 1.00 64.56 225 LYS A C 1
ATOM 1811 O O . LYS A 1 225 ? -23.117 -19.639 30.015 1.00 64.56 225 LYS A O 1
ATOM 1816 N N . SER A 1 226 ? -23.590 -17.444 30.050 1.00 61.06 226 SER A N 1
ATOM 1817 C CA . SER A 1 226 ? -22.538 -17.046 31.000 1.00 61.06 226 SER A CA 1
ATOM 1818 C C . SER A 1 226 ? -22.872 -17.404 32.452 1.00 61.06 226 SER A C 1
ATOM 1820 O O . SER A 1 226 ? -21.959 -17.669 33.229 1.00 61.06 226 SER A O 1
ATOM 1822 N N . GLU A 1 227 ? -24.149 -17.406 32.829 1.00 58.12 227 GLU A N 1
ATOM 1823 C CA . GLU A 1 227 ? -24.630 -17.776 34.165 1.00 58.12 227 GLU A CA 1
ATOM 1824 C C . GLU A 1 227 ? -24.612 -19.297 34.350 1.00 58.12 227 GLU A C 1
ATOM 1826 O O . GLU A 1 227 ? -24.191 -19.794 35.388 1.00 58.12 227 GLU A O 1
ATOM 1831 N N . LYS A 1 228 ? -24.900 -20.052 33.280 1.00 55.44 228 LYS A N 1
ATOM 1832 C CA . LYS A 1 228 ? -24.739 -21.515 33.245 1.00 55.44 228 LYS A CA 1
ATOM 1833 C C . LYS A 1 228 ? -23.270 -21.979 33.255 1.00 55.44 228 LYS A C 1
ATOM 1835 O O . LYS A 1 228 ? -23.018 -23.177 33.328 1.00 55.44 228 LYS A O 1
ATOM 1840 N N . GLY A 1 229 ? -22.318 -21.044 33.174 1.00 54.91 229 GLY A N 1
ATOM 1841 C CA . GLY A 1 229 ? -20.874 -21.285 33.209 1.00 54.91 229 GLY A CA 1
ATOM 1842 C C . GLY A 1 229 ? -20.150 -20.722 34.436 1.00 54.91 229 GLY A C 1
ATOM 1843 O O . GLY A 1 229 ? -18.922 -20.716 34.433 1.00 54.91 229 GLY A O 1
ATOM 1844 N N . LYS A 1 230 ? -20.851 -20.236 35.473 1.00 48.22 230 LYS A N 1
ATOM 1845 C CA . LYS A 1 230 ? -20.199 -19.781 36.712 1.00 48.22 230 LYS A CA 1
ATOM 1846 C C . LYS A 1 230 ? -20.408 -20.760 37.856 1.00 48.22 230 LYS A C 1
ATOM 1848 O O . LYS A 1 230 ? -21.477 -20.823 38.452 1.00 48.22 230 LYS A O 1
ATOM 1853 N N . GLY A 1 231 ? -19.328 -21.462 38.174 1.00 43.81 231 GLY A N 1
ATOM 1854 C CA . GLY A 1 231 ? -19.222 -22.304 39.352 1.00 43.81 231 GLY A CA 1
ATOM 1855 C C . GLY A 1 231 ? -17.794 -22.719 39.700 1.00 43.81 231 GLY A C 1
ATOM 1856 O O . GLY A 1 231 ? -17.654 -23.812 40.224 1.00 43.81 231 GLY A O 1
ATOM 1857 N N . VAL A 1 232 ? -16.767 -21.904 39.401 1.00 37.47 232 VAL A N 1
ATOM 1858 C CA . VAL A 1 232 ? -15.485 -21.848 40.143 1.00 37.47 232 VAL A CA 1
ATOM 1859 C C . VAL A 1 232 ? -14.817 -20.490 39.946 1.00 37.47 232 VAL A C 1
ATOM 1861 O O . VAL A 1 232 ? -14.787 -20.023 38.785 1.00 37.47 232 VAL A O 1
#

Radius of gyration: 31.68 Å; chains: 1; bounding box: 64×38×90 Å

pLDDT: mean 70.27, std 12.88, range [31.88, 94.75]